Protein AF-A0A9E1Q4T3-F1 (afdb_monomer_lite)

Sequence (359 aa):
MKFKQANPLLLTAILFVSTPLLSQTVSTSQWSTRVWSAASNGNWDAVNSLLKEVPKGEEDTLVAFREQLSDFISHRDEQIEDTIASREEALKEMNANVAEGNIVKAMQSVVKAQTLSDNFDDIMLQEDVQKVLLRAQEEIEIQLEEGNILTAQTMLFYLRTFYEDTSRRDLHDVWSDKLEQVNLQVSLLRQYAPKHLHSLFVERAIVLGDDEPEEFNPQASDNWIERVDGIDKNMLVRAIDLATGEHMNDVSWTELISGGLEALRTLQAVPAISETFTNITNEEANAVWHAAVSEEISSSSEYLKHIPGKRVLIQILNRLLDVNQASVKLPEGVILREFGDGAMSKLDRYSGIIWPDEY

Radius of gyration: 35.75 Å; chains: 1; bounding box: 95×79×116 Å

Secondary structure (DSSP, 8-state):
--------P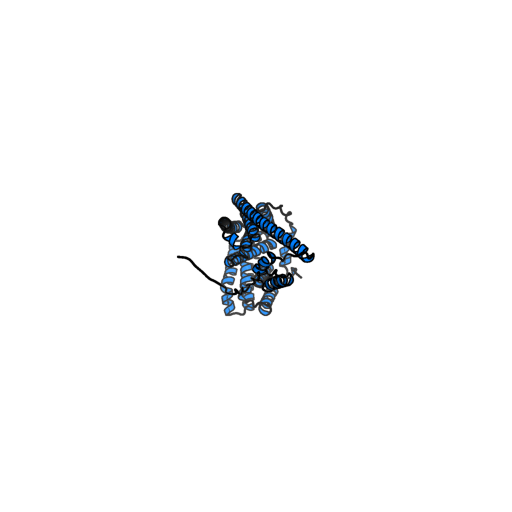PP----------------HHHHHHHHHHHHHTT-HHHHHHHHHTPPP---HHHHHHHHHHHHHHHHHHHHHHHHHHHHHHHHHHHHHHHHTT-HHHHHHHHHHHHHT-S-HHHHHT-HHHHHHHHHHHHHHHHHHHTT-HHHHHHHHHHHHHHHTTSS-HHHHHHHHHHHHHHHHHHHHHHHH-HHHHHHHHHHHHHHHTPPPPPPP-GGGGGHHHHHHTT--HHHHHHHHHHHHHH-SS---HHHHHHHHHHHHHHHHH-GGGGGT-GGGG-HHHHHHHHHHHHHHHHHHHHHHHHS-HHHHHHHHHHHHHHHHHHTT---HHHHHHHHHHHHHTTS-TT-----GGG-

Structure (mmCIF, N/CA/C/O backbone):
data_AF-A0A9E1Q4T3-F1
#
_entry.id   AF-A0A9E1Q4T3-F1
#
loop_
_atom_site.group_PDB
_atom_site.id
_atom_site.type_symbol
_atom_site.label_atom_id
_atom_site.label_alt_id
_atom_site.label_comp_id
_atom_site.label_asym_id
_atom_site.label_entity_id
_atom_site.label_seq_id
_atom_site.pdbx_PDB_ins_code
_atom_site.Cartn_x
_atom_site.Cartn_y
_atom_site.Cartn_z
_atom_site.occupancy
_atom_site.B_iso_or_equiv
_atom_site.auth_seq_id
_atom_site.auth_comp_id
_atom_site.auth_asym_id
_atom_site.auth_atom_id
_atom_site.pdbx_PDB_model_num
ATOM 1 N N . MET A 1 1 ? 68.753 -54.626 -79.236 1.00 35.78 1 MET A N 1
ATOM 2 C CA . MET A 1 1 ? 68.978 -53.943 -80.528 1.00 35.78 1 MET A CA 1
ATOM 3 C C . MET A 1 1 ? 67.693 -54.064 -81.356 1.00 35.78 1 MET A C 1
ATOM 5 O O . MET A 1 1 ? 67.294 -55.178 -81.641 1.00 35.78 1 MET A O 1
ATOM 9 N N . LYS A 1 2 ? 67.012 -52.921 -81.558 1.00 32.03 2 LYS A N 1
ATOM 10 C CA . LYS A 1 2 ? 65.940 -52.521 -82.516 1.00 32.03 2 LYS A CA 1
ATOM 11 C C . LYS A 1 2 ? 65.153 -53.609 -83.305 1.00 32.03 2 LYS A C 1
ATOM 13 O O . LYS A 1 2 ? 65.760 -54.309 -84.098 1.00 32.03 2 LYS A O 1
ATOM 18 N N . PHE A 1 3 ? 63.825 -53.719 -83.072 1.00 32.34 3 PHE A N 1
ATOM 19 C CA . PHE A 1 3 ? 62.653 -53.242 -83.891 1.00 32.34 3 PHE A CA 1
ATOM 20 C C . PHE A 1 3 ? 62.199 -54.256 -84.978 1.00 32.34 3 PHE A C 1
ATOM 22 O O . PHE A 1 3 ? 63.061 -54.900 -85.548 1.00 32.34 3 PHE A O 1
ATOM 29 N N . LYS A 1 4 ? 60.926 -54.479 -85.378 1.00 38.81 4 LYS A N 1
ATOM 30 C CA . LYS A 1 4 ? 59.631 -53.730 -85.435 1.00 38.81 4 LYS A CA 1
ATOM 31 C C . LYS A 1 4 ? 58.549 -54.756 -85.921 1.00 38.81 4 LYS A C 1
ATOM 33 O O . LYS A 1 4 ? 58.952 -55.671 -86.624 1.00 38.81 4 LYS A O 1
ATOM 38 N N . GLN A 1 5 ? 57.252 -54.792 -85.569 1.00 33.84 5 GLN A N 1
ATOM 39 C CA . GLN A 1 5 ? 56.042 -53.981 -85.915 1.00 33.84 5 GLN A CA 1
ATOM 40 C C . GLN A 1 5 ? 54.847 -54.671 -85.176 1.00 33.84 5 GLN A C 1
ATOM 42 O O . GLN A 1 5 ? 54.864 -55.893 -85.113 1.00 33.84 5 GLN A O 1
ATOM 47 N N . ALA A 1 6 ? 53.861 -54.083 -84.475 1.00 31.98 6 ALA A N 1
ATOM 48 C CA . ALA A 1 6 ? 52.940 -52.938 -84.638 1.00 31.98 6 ALA A CA 1
ATOM 49 C C . ALA A 1 6 ? 51.761 -53.163 -85.619 1.00 31.98 6 ALA A C 1
ATOM 51 O O . ALA A 1 6 ? 52.011 -53.116 -86.819 1.00 31.98 6 ALA A O 1
ATOM 52 N N . ASN A 1 7 ? 50.515 -53.353 -85.115 1.00 32.84 7 ASN A N 1
ATOM 53 C CA . ASN A 1 7 ? 49.304 -52.490 -85.289 1.00 32.84 7 ASN A CA 1
ATOM 54 C C . ASN A 1 7 ? 48.010 -53.111 -84.648 1.00 32.84 7 ASN A C 1
ATOM 56 O O . ASN A 1 7 ? 48.071 -54.268 -84.248 1.00 32.84 7 ASN A O 1
ATOM 60 N N . PRO A 1 8 ? 46.863 -52.400 -84.478 1.00 43.06 8 PRO A N 1
ATOM 61 C CA . PRO A 1 8 ? 46.527 -51.616 -83.280 1.00 43.06 8 PRO A CA 1
ATOM 62 C C . PRO A 1 8 ? 45.209 -52.024 -82.562 1.00 43.06 8 PRO A C 1
ATOM 64 O O . PRO A 1 8 ? 44.320 -52.651 -83.133 1.00 43.06 8 PRO A O 1
ATOM 67 N N . LEU A 1 9 ? 45.082 -51.599 -81.298 1.00 31.92 9 LEU A N 1
ATOM 68 C CA . LEU A 1 9 ? 43.892 -51.690 -80.438 1.00 31.92 9 LEU A CA 1
ATOM 69 C C . LEU A 1 9 ? 42.975 -50.470 -80.638 1.00 31.92 9 LEU A C 1
ATOM 71 O O . LEU A 1 9 ? 43.450 -49.334 -80.614 1.00 31.92 9 LEU A O 1
ATOM 75 N N . LEU A 1 10 ? 41.668 -50.706 -80.784 1.00 32.88 10 LEU A N 1
ATOM 76 C CA . LEU A 1 10 ? 40.639 -49.664 -80.798 1.00 32.88 10 LEU A CA 1
ATOM 77 C C . LEU A 1 10 ? 40.227 -49.326 -79.355 1.00 32.88 10 LEU A C 1
ATOM 79 O O . LEU A 1 10 ? 39.747 -50.181 -78.612 1.00 32.88 10 LEU A O 1
ATOM 83 N N . LEU A 1 11 ? 40.441 -48.071 -78.972 1.00 30.67 11 LEU A N 1
ATOM 84 C CA . LEU A 1 11 ? 40.102 -47.485 -77.679 1.00 30.67 11 LEU A CA 1
ATOM 85 C C . LEU A 1 11 ? 38.637 -47.011 -77.719 1.00 30.67 11 LEU A C 1
ATOM 87 O O . LEU A 1 11 ? 38.298 -46.163 -78.542 1.00 30.67 11 LEU A O 1
ATOM 91 N N . THR A 1 12 ? 37.774 -47.527 -76.841 1.00 33.75 12 THR A N 1
ATOM 92 C CA . THR A 1 12 ? 36.411 -46.993 -76.658 1.00 33.75 12 THR A CA 1
ATOM 93 C C . THR A 1 12 ? 36.420 -46.115 -75.411 1.00 33.75 12 THR A C 1
ATOM 95 O O . THR A 1 12 ? 36.516 -46.620 -74.295 1.00 33.75 12 THR A O 1
ATOM 98 N N . ALA A 1 13 ? 36.395 -44.795 -75.596 1.00 31.67 13 ALA A N 1
ATOM 99 C CA . ALA A 1 13 ? 36.312 -43.828 -74.509 1.00 31.67 13 ALA A CA 1
ATOM 100 C C . ALA A 1 13 ? 34.850 -43.680 -74.058 1.00 31.67 13 ALA A C 1
ATOM 102 O O . ALA A 1 13 ? 34.005 -43.209 -74.817 1.00 31.67 13 ALA A O 1
ATOM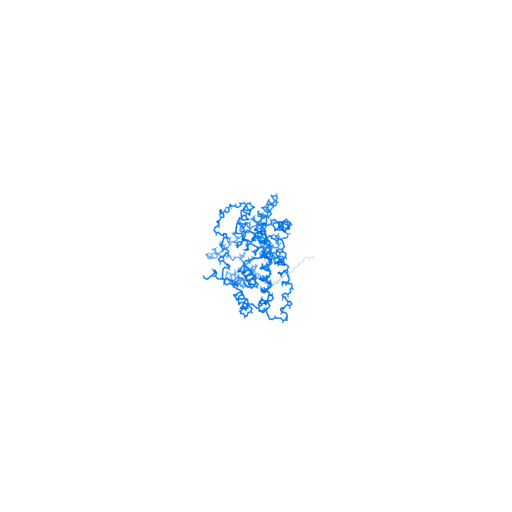 103 N N . ILE A 1 14 ? 34.557 -44.085 -72.822 1.00 38.19 14 ILE A N 1
ATOM 104 C CA . ILE A 1 14 ? 33.296 -43.784 -72.138 1.00 38.19 14 ILE A CA 1
ATOM 105 C C . ILE A 1 14 ? 33.441 -42.384 -71.534 1.00 38.19 14 ILE A C 1
ATOM 107 O O . ILE A 1 14 ? 34.221 -42.172 -70.607 1.00 38.19 14 ILE A O 1
ATOM 111 N N . LEU A 1 15 ? 32.714 -41.420 -72.096 1.00 31.53 15 LEU A N 1
ATOM 112 C CA . LEU A 1 15 ? 32.545 -40.080 -71.540 1.00 31.53 15 LEU A CA 1
ATOM 113 C C . LEU A 1 15 ? 31.725 -40.174 -70.245 1.00 31.53 15 LEU A C 1
ATOM 115 O O . LEU A 1 15 ? 30.517 -40.398 -70.285 1.00 31.53 15 LEU A O 1
ATOM 119 N N . PHE A 1 16 ? 32.376 -39.974 -69.099 1.00 34.50 16 PHE A N 1
ATOM 120 C CA . PHE A 1 16 ? 31.690 -39.576 -67.872 1.00 34.50 16 PHE A CA 1
ATOM 121 C C . PHE A 1 16 ? 31.229 -38.125 -68.043 1.00 34.50 16 PHE A C 1
ATOM 123 O O . PHE A 1 16 ? 32.038 -37.198 -68.037 1.00 34.50 16 PHE A O 1
ATOM 130 N N . VAL A 1 17 ? 29.924 -37.928 -68.223 1.00 36.69 17 VAL A N 1
ATOM 131 C CA . VAL A 1 17 ? 29.302 -36.609 -68.106 1.00 36.69 17 VAL A CA 1
ATOM 132 C C . VAL A 1 17 ? 29.196 -36.300 -66.616 1.00 36.69 17 VAL A C 1
ATOM 134 O O . VAL A 1 17 ? 28.337 -36.836 -65.922 1.00 36.69 17 VAL A O 1
ATOM 137 N N . SER A 1 18 ? 30.090 -35.452 -66.116 1.00 36.69 18 SER A N 1
ATOM 138 C CA . SER A 1 18 ? 29.925 -34.805 -64.817 1.00 36.69 18 SER A CA 1
ATOM 139 C C . SER A 1 18 ? 28.724 -33.864 -64.903 1.00 36.69 18 SER A C 1
ATOM 141 O O . SER A 1 18 ? 28.823 -32.778 -65.471 1.00 36.69 18 SER A O 1
ATOM 143 N N . THR A 1 19 ? 27.572 -34.275 -64.373 1.00 37.06 19 THR A N 1
ATOM 144 C CA . THR A 1 19 ? 26.456 -33.356 -64.129 1.00 37.06 19 THR A CA 1
ATOM 145 C C . THR A 1 19 ? 26.876 -32.361 -63.046 1.00 37.06 19 THR A C 1
ATOM 147 O O . THR A 1 19 ? 27.210 -32.798 -61.941 1.00 37.06 19 THR A O 1
ATOM 150 N N . PRO A 1 20 ? 26.874 -31.044 -63.309 1.00 39.69 20 PRO A N 1
ATOM 151 C CA . PRO A 1 20 ? 27.049 -30.067 -62.246 1.00 39.69 20 PRO A CA 1
ATOM 152 C C . PRO A 1 20 ? 25.847 -30.168 -61.297 1.00 39.69 20 PRO A C 1
ATOM 154 O O . PRO A 1 20 ? 24.702 -30.177 -61.754 1.00 39.69 20 PRO A O 1
ATOM 157 N N . LEU A 1 21 ? 26.090 -30.253 -59.983 1.00 35.66 21 LEU A N 1
ATOM 158 C CA . LEU A 1 21 ? 25.050 -29.970 -58.992 1.00 35.66 21 LEU A CA 1
ATOM 159 C C . LEU A 1 21 ? 24.610 -28.517 -59.215 1.00 35.66 21 LEU A C 1
ATOM 161 O O . LEU A 1 21 ? 25.303 -27.579 -58.827 1.00 35.66 21 LEU A O 1
ATOM 165 N N . LEU A 1 22 ? 23.478 -28.334 -59.890 1.00 36.94 22 LEU A N 1
ATOM 166 C CA . LEU A 1 22 ? 22.767 -27.065 -59.911 1.00 36.94 22 LEU A CA 1
ATOM 167 C C . LEU A 1 22 ? 22.364 -26.750 -58.469 1.00 36.94 22 LEU A C 1
ATOM 169 O O . LEU A 1 22 ? 21.596 -27.492 -57.859 1.00 36.94 22 LEU A O 1
ATOM 173 N N . SER A 1 23 ? 22.915 -25.665 -57.930 1.00 40.44 23 SER A N 1
ATOM 174 C CA . SER A 1 23 ? 22.466 -25.063 -56.678 1.00 40.44 23 SER A CA 1
ATOM 175 C C . SER A 1 23 ? 20.970 -24.763 -56.818 1.00 40.44 23 SER A C 1
ATOM 177 O O . SER A 1 23 ? 20.588 -23.907 -57.615 1.00 40.44 23 SER A O 1
ATOM 179 N N . GLN A 1 24 ? 20.109 -25.530 -56.142 1.00 44.81 24 GLN A N 1
ATOM 180 C CA . GLN A 1 24 ? 18.666 -25.304 -56.179 1.00 44.81 24 GLN A CA 1
ATOM 181 C C . GLN A 1 24 ? 18.368 -24.004 -55.432 1.00 44.81 24 GLN A C 1
ATOM 183 O O . GLN A 1 24 ? 18.455 -23.946 -54.207 1.00 44.81 24 GLN A O 1
ATOM 188 N N . THR A 1 25 ? 18.024 -22.951 -56.166 1.00 57.62 25 THR A N 1
ATOM 189 C CA . THR A 1 25 ? 17.453 -21.741 -55.582 1.00 57.62 25 THR A CA 1
ATOM 190 C C . THR A 1 25 ? 16.091 -22.099 -54.988 1.00 57.62 25 THR A C 1
ATOM 192 O O . THR A 1 25 ? 15.185 -22.526 -55.704 1.00 57.62 25 THR A O 1
ATOM 195 N N . VAL A 1 26 ? 15.949 -21.981 -53.664 1.00 68.56 26 VAL A N 1
ATOM 196 C CA . VAL A 1 26 ? 14.666 -22.187 -52.975 1.00 68.56 26 VAL A CA 1
ATOM 197 C C . VAL A 1 26 ? 13.646 -21.223 -53.578 1.00 68.56 26 VAL A C 1
ATOM 199 O O . VAL A 1 26 ? 13.888 -20.018 -53.628 1.00 68.56 26 VAL A O 1
ATOM 202 N N . SER A 1 27 ? 12.515 -21.742 -54.060 1.00 83.62 27 SER A N 1
ATOM 203 C CA . SER A 1 27 ? 11.463 -20.883 -54.617 1.00 83.62 27 SER A CA 1
ATOM 204 C C . SER A 1 27 ? 10.847 -19.994 -53.530 1.00 83.62 27 SER A C 1
ATOM 206 O O . SER A 1 27 ? 10.734 -20.410 -52.374 1.00 83.62 27 SER A O 1
ATOM 208 N N . THR A 1 28 ? 10.378 -18.799 -53.899 1.00 84.06 28 THR A N 1
ATOM 209 C CA . THR A 1 28 ? 9.691 -17.867 -52.985 1.00 84.06 28 THR A CA 1
ATOM 210 C C . THR A 1 28 ? 8.550 -18.540 -52.215 1.00 84.06 28 THR A C 1
ATOM 212 O O . THR A 1 28 ? 8.405 -18.338 -51.012 1.00 84.06 28 THR A O 1
ATOM 215 N N . SER A 1 29 ? 7.792 -19.423 -52.874 1.00 85.94 29 SER A N 1
ATOM 216 C CA . SER A 1 29 ? 6.706 -20.194 -52.253 1.00 85.94 29 SER A CA 1
ATOM 217 C C . SER A 1 29 ? 7.203 -21.178 -51.184 1.00 85.94 29 SER A C 1
ATOM 219 O O . SER A 1 29 ? 6.632 -21.255 -50.093 1.00 85.94 29 SER A O 1
ATOM 221 N N . GLN A 1 30 ? 8.293 -21.903 -51.455 1.00 89.12 30 GLN A N 1
ATOM 222 C CA . GLN A 1 30 ? 8.885 -22.831 -50.486 1.00 89.12 30 GLN A CA 1
ATOM 223 C C . GLN A 1 30 ? 9.488 -22.093 -49.290 1.00 89.12 30 GLN A C 1
ATOM 225 O O . GLN A 1 30 ? 9.315 -22.534 -48.155 1.00 89.12 30 GLN A O 1
ATOM 230 N N . TRP A 1 31 ? 10.167 -20.968 -49.526 1.00 92.25 31 TRP A N 1
ATOM 231 C CA . TRP A 1 31 ? 10.677 -20.114 -48.454 1.00 92.25 31 TRP A CA 1
ATOM 232 C C . TRP A 1 31 ? 9.536 -19.578 -47.581 1.00 92.25 31 TRP A C 1
ATOM 234 O O . TRP A 1 31 ? 9.561 -19.775 -46.368 1.00 92.25 31 TRP A O 1
ATOM 244 N N . SER A 1 32 ? 8.490 -19.012 -48.190 1.00 90.50 32 SER A N 1
ATOM 245 C CA . SER A 1 32 ? 7.328 -18.483 -47.466 1.00 90.50 32 SER A CA 1
ATOM 246 C C . SER A 1 32 ? 6.648 -19.562 -46.617 1.00 90.50 32 SER A C 1
ATOM 248 O O . SER A 1 32 ? 6.374 -19.345 -45.439 1.00 90.50 32 SER A O 1
ATOM 250 N N . THR A 1 33 ? 6.466 -20.765 -47.171 1.00 93.94 33 THR A N 1
ATOM 251 C CA . THR A 1 33 ? 5.899 -21.910 -46.438 1.00 93.94 33 THR A CA 1
ATOM 252 C C . THR A 1 33 ? 6.744 -22.279 -45.217 1.00 93.94 33 THR A C 1
ATOM 254 O O . THR A 1 33 ? 6.202 -22.570 -44.152 1.00 93.94 33 THR A O 1
ATOM 257 N N . ARG A 1 34 ? 8.078 -22.240 -45.340 1.00 94.31 34 ARG A N 1
ATOM 258 C CA . ARG A 1 34 ? 8.994 -22.513 -44.222 1.00 94.31 34 ARG A CA 1
ATOM 259 C C . ARG A 1 34 ? 8.917 -21.434 -43.143 1.00 94.31 34 ARG A C 1
ATOM 261 O O . ARG A 1 34 ? 8.907 -21.790 -41.970 1.00 94.31 34 ARG A O 1
ATOM 268 N N . VAL A 1 35 ? 8.827 -20.155 -43.524 1.00 93.62 35 VAL A N 1
ATOM 269 C CA . VAL A 1 35 ? 8.670 -19.036 -42.575 1.00 93.62 35 VAL A CA 1
ATOM 270 C C . VAL A 1 35 ? 7.374 -19.193 -41.787 1.00 93.62 35 VAL A C 1
ATOM 272 O O . VAL A 1 35 ? 7.404 -19.201 -40.558 1.00 93.62 35 VAL A O 1
ATOM 275 N N . TRP A 1 36 ? 6.250 -19.407 -42.476 1.00 94.44 36 TRP A N 1
ATOM 276 C CA . TRP A 1 36 ? 4.952 -19.589 -41.827 1.00 94.44 36 TRP A CA 1
ATOM 277 C C . TRP A 1 36 ? 4.909 -20.821 -40.929 1.00 94.44 36 TRP A C 1
ATOM 279 O O . TRP A 1 36 ? 4.401 -20.735 -39.817 1.00 94.44 36 TRP A O 1
ATOM 289 N N . SER A 1 37 ? 5.485 -21.944 -41.367 1.00 96.31 37 SER A N 1
ATOM 290 C CA . SER A 1 37 ? 5.555 -23.152 -40.540 1.00 96.31 37 SER A CA 1
ATOM 291 C C . SER A 1 37 ? 6.438 -22.970 -39.303 1.00 96.31 37 SER A C 1
ATOM 293 O O . SER A 1 37 ? 6.157 -23.573 -38.270 1.00 96.31 37 SER A O 1
ATOM 295 N N . ALA A 1 38 ? 7.512 -22.181 -39.387 1.00 95.06 38 ALA A N 1
ATOM 296 C CA . ALA A 1 38 ? 8.344 -21.871 -38.228 1.00 95.06 38 ALA A CA 1
ATOM 297 C C . ALA A 1 38 ? 7.592 -20.964 -37.242 1.00 95.06 38 ALA A C 1
ATOM 299 O O . ALA A 1 38 ? 7.546 -21.269 -36.050 1.00 95.06 38 ALA A O 1
ATOM 300 N N . ALA A 1 39 ? 6.935 -19.916 -37.750 1.00 94.12 39 ALA A N 1
ATOM 301 C CA . ALA A 1 39 ? 6.145 -18.985 -36.950 1.00 94.12 39 ALA A CA 1
ATOM 302 C C . ALA A 1 39 ? 4.953 -19.674 -36.263 1.00 94.12 39 ALA A C 1
ATOM 304 O O . ALA A 1 39 ? 4.748 -19.490 -35.067 1.00 94.12 39 ALA A O 1
ATOM 305 N N . SER A 1 40 ? 4.211 -20.532 -36.976 1.00 94.75 40 SER A N 1
ATOM 306 C CA . SER A 1 40 ? 3.064 -21.262 -36.412 1.00 94.75 40 SER A CA 1
ATOM 307 C C . SER A 1 40 ? 3.452 -22.209 -35.278 1.00 94.75 40 SER A C 1
ATOM 309 O O . SER A 1 40 ? 2.631 -22.511 -34.420 1.00 94.75 40 SER A O 1
ATOM 311 N N . ASN A 1 41 ? 4.700 -22.679 -35.281 1.00 94.38 41 ASN A N 1
ATOM 312 C CA . ASN A 1 41 ? 5.248 -23.564 -34.258 1.00 94.38 41 ASN A CA 1
ATOM 313 C C . ASN A 1 41 ? 5.997 -22.798 -33.150 1.00 94.38 41 ASN A C 1
ATOM 315 O O . ASN A 1 41 ? 6.622 -23.432 -32.304 1.00 94.38 41 ASN A O 1
ATOM 319 N N . GLY A 1 42 ? 5.985 -21.457 -33.168 1.00 92.75 42 GLY A N 1
ATOM 320 C CA . GLY A 1 42 ? 6.683 -20.614 -32.190 1.00 92.75 42 GLY A CA 1
ATOM 321 C C . GLY A 1 42 ? 8.214 -20.653 -32.281 1.00 92.75 42 GLY A C 1
ATOM 322 O O . GLY A 1 42 ? 8.891 -20.222 -31.352 1.00 92.75 42 GLY A O 1
ATOM 323 N N . ASN A 1 43 ? 8.786 -21.169 -33.377 1.00 94.31 43 ASN A N 1
ATOM 324 C CA . ASN A 1 43 ? 10.236 -21.272 -33.555 1.00 94.31 43 ASN A CA 1
ATOM 325 C C . ASN A 1 43 ? 10.811 -19.977 -34.154 1.00 94.31 43 ASN A C 1
ATOM 327 O O . ASN A 1 43 ? 11.094 -19.893 -35.354 1.00 94.31 43 ASN A O 1
ATOM 331 N N . TRP A 1 44 ? 10.966 -18.960 -33.309 1.00 88.69 44 TRP A N 1
ATOM 332 C CA . TRP A 1 44 ? 11.414 -17.627 -33.719 1.00 88.69 44 TRP A CA 1
ATOM 333 C C . TRP A 1 44 ? 12.868 -17.576 -34.207 1.00 88.69 44 TRP A C 1
ATOM 335 O O . TRP A 1 44 ? 13.168 -16.800 -35.113 1.00 88.69 44 TRP A O 1
ATOM 345 N N . ASP A 1 45 ? 13.751 -18.450 -33.719 1.00 92.25 45 ASP A N 1
ATOM 346 C CA . ASP A 1 45 ? 15.130 -18.556 -34.222 1.00 92.25 45 ASP A CA 1
ATOM 347 C C . ASP A 1 45 ? 15.169 -19.003 -35.688 1.00 92.25 45 ASP A C 1
ATOM 349 O O . ASP A 1 45 ? 15.922 -18.461 -36.509 1.00 92.25 45 ASP A O 1
ATOM 353 N N . ALA A 1 46 ? 14.314 -19.967 -36.045 1.00 92.81 46 ALA A N 1
ATOM 354 C CA . ALA A 1 46 ? 14.166 -20.418 -37.423 1.00 92.81 46 ALA A CA 1
ATOM 355 C C . ALA A 1 46 ? 13.532 -19.335 -38.306 1.00 92.81 46 ALA A C 1
ATOM 357 O O . ALA A 1 46 ? 13.984 -19.147 -39.436 1.00 92.81 46 ALA A O 1
ATOM 358 N N . VAL A 1 47 ? 12.537 -18.595 -37.798 1.00 92.06 47 VAL A N 1
ATOM 359 C CA . VAL A 1 47 ? 11.957 -17.438 -38.504 1.00 92.06 47 VAL A CA 1
ATOM 360 C C . VAL A 1 47 ? 13.037 -16.398 -38.796 1.00 92.06 47 VAL A C 1
ATOM 362 O O . VAL A 1 47 ? 13.238 -16.046 -39.956 1.00 92.06 47 VAL A O 1
ATOM 365 N N . ASN A 1 48 ? 13.789 -15.968 -37.780 1.00 89.19 48 ASN A N 1
ATOM 366 C CA . ASN A 1 48 ? 14.850 -14.971 -37.925 1.00 89.19 48 ASN A CA 1
ATOM 367 C C . ASN A 1 48 ? 15.938 -15.426 -38.906 1.00 89.19 48 ASN A C 1
ATOM 369 O O . ASN A 1 48 ? 16.418 -14.632 -39.712 1.00 89.19 48 ASN A O 1
ATOM 373 N N . SER A 1 49 ? 16.302 -16.710 -38.884 1.00 92.00 49 SER A N 1
ATOM 374 C CA . SER A 1 49 ? 17.267 -17.278 -39.832 1.00 92.00 49 SER A CA 1
ATOM 375 C C . SER A 1 49 ? 16.738 -17.262 -41.270 1.00 92.00 49 SER A C 1
ATOM 377 O O . SER A 1 49 ? 17.449 -16.857 -42.184 1.00 92.00 49 SER A O 1
ATOM 379 N N . LEU A 1 50 ? 15.472 -17.637 -41.479 1.00 92.31 50 LEU A N 1
ATOM 380 C CA . LEU A 1 50 ? 14.840 -17.627 -42.803 1.00 92.31 50 LEU A CA 1
ATOM 381 C C . LEU A 1 50 ? 14.647 -16.210 -43.355 1.00 92.31 50 LEU A C 1
ATOM 383 O O . LEU A 1 50 ? 14.781 -16.009 -44.561 1.00 92.31 50 LEU A O 1
ATOM 387 N N . LEU A 1 51 ? 14.353 -15.231 -42.497 1.00 91.19 51 LEU A N 1
ATOM 388 C CA . LEU A 1 51 ? 14.251 -13.823 -42.886 1.00 91.19 51 LEU A CA 1
ATOM 389 C C . LEU A 1 51 ? 15.609 -13.233 -43.305 1.00 91.19 51 LEU A C 1
ATOM 391 O O . LEU A 1 51 ? 15.641 -12.336 -44.135 1.00 91.19 51 LEU A O 1
ATOM 395 N N . LYS A 1 52 ? 16.744 -13.775 -42.843 1.00 88.19 52 LYS A N 1
ATOM 396 C CA . LYS A 1 52 ? 18.078 -13.392 -43.356 1.00 88.19 52 LYS A CA 1
ATOM 397 C C . LYS A 1 52 ? 18.370 -13.946 -44.756 1.00 88.19 52 LYS A C 1
ATOM 399 O O . LYS A 1 52 ? 19.259 -13.449 -45.443 1.00 88.19 52 LYS A O 1
ATOM 404 N N . GLU A 1 53 ? 17.618 -14.953 -45.193 1.00 89.00 53 GLU A N 1
ATOM 405 C CA . GLU A 1 53 ? 17.810 -15.670 -46.458 1.00 89.00 53 GLU A CA 1
ATOM 406 C C . GLU A 1 53 ? 16.636 -15.463 -47.432 1.00 89.00 53 GLU A C 1
ATOM 408 O O . GLU A 1 53 ? 16.218 -16.397 -48.124 1.00 89.00 53 GLU A O 1
ATOM 413 N N . VAL A 1 54 ? 16.076 -14.246 -47.503 1.00 88.88 54 VAL A N 1
ATOM 414 C CA . VAL A 1 54 ? 14.985 -13.949 -48.451 1.00 88.88 54 VAL A CA 1
ATOM 415 C C . VAL A 1 54 ? 15.433 -14.265 -49.888 1.00 88.88 54 VAL A C 1
ATOM 417 O O . VAL A 1 54 ? 16.473 -13.758 -50.329 1.00 88.88 54 VAL A O 1
ATOM 420 N N . PRO A 1 55 ? 14.666 -15.065 -50.658 1.00 89.06 55 PRO A N 1
ATOM 421 C CA . PRO A 1 55 ? 14.996 -15.385 -52.040 1.00 89.06 55 PRO A CA 1
ATOM 422 C C . PRO A 1 55 ? 15.228 -14.133 -52.889 1.00 89.06 55 PRO A C 1
ATOM 424 O O . PRO A 1 55 ? 14.549 -13.113 -52.740 1.00 89.06 55 PRO A O 1
ATOM 427 N N . LYS A 1 56 ? 16.194 -14.213 -53.809 1.00 82.19 56 LYS A N 1
ATOM 428 C CA . LYS A 1 56 ? 16.474 -13.152 -54.785 1.00 82.19 56 LYS A CA 1
ATOM 429 C C . LYS A 1 56 ? 15.539 -13.302 -55.987 1.00 82.19 56 LYS A C 1
ATOM 431 O O . LYS A 1 56 ? 15.367 -14.405 -56.495 1.00 82.19 56 LYS A O 1
ATOM 436 N N . GLY A 1 57 ? 14.965 -12.194 -56.444 1.00 82.75 57 GLY A N 1
ATOM 437 C CA . GLY A 1 57 ? 14.046 -12.145 -57.585 1.00 82.75 57 GLY A CA 1
ATOM 438 C C . GLY A 1 57 ? 13.597 -10.714 -57.878 1.00 82.75 57 GLY A C 1
ATOM 439 O O . GLY A 1 57 ? 13.685 -9.862 -56.991 1.00 82.75 57 GLY A O 1
ATOM 440 N N . GLU A 1 58 ? 13.148 -10.469 -59.108 1.00 82.12 58 GLU A N 1
ATOM 441 C CA . GLU A 1 58 ? 12.768 -9.141 -59.628 1.00 82.12 58 GLU A CA 1
ATOM 442 C C . GLU A 1 58 ? 11.264 -8.837 -59.501 1.00 82.12 58 GLU A C 1
ATOM 444 O O . GLU A 1 58 ? 10.818 -7.783 -59.929 1.00 82.12 58 GLU A O 1
ATOM 449 N N . GLU A 1 59 ? 10.469 -9.740 -58.918 1.00 86.94 59 GLU A N 1
ATOM 450 C CA . GLU A 1 59 ? 9.046 -9.485 -58.665 1.00 86.94 59 GLU A CA 1
ATOM 451 C C . GLU A 1 59 ? 8.867 -8.299 -57.700 1.00 86.94 59 GLU A C 1
ATOM 453 O O . GLU A 1 59 ? 9.428 -8.315 -56.601 1.00 86.94 59 GLU A O 1
ATOM 458 N N . ASP A 1 60 ? 8.045 -7.312 -58.078 1.00 86.69 60 ASP A N 1
ATOM 459 C CA . ASP A 1 60 ? 7.827 -6.065 -57.319 1.00 86.69 60 ASP A CA 1
ATOM 460 C C . ASP A 1 60 ? 7.498 -6.307 -55.837 1.00 86.69 60 ASP A C 1
ATOM 462 O O . ASP A 1 60 ? 8.004 -5.622 -54.951 1.00 86.69 60 ASP A O 1
ATOM 466 N N . THR A 1 61 ? 6.686 -7.327 -55.544 1.00 86.12 61 THR A N 1
ATOM 467 C CA . THR A 1 61 ? 6.290 -7.685 -54.171 1.00 86.12 61 THR A CA 1
ATOM 468 C C . THR A 1 61 ? 7.459 -8.205 -53.337 1.00 86.12 61 THR A C 1
ATOM 470 O O . THR A 1 61 ? 7.557 -7.906 -52.148 1.00 86.12 61 THR A O 1
ATOM 473 N N . LEU A 1 62 ? 8.370 -8.959 -53.952 1.00 86.00 62 LEU A N 1
ATOM 474 C CA . LEU A 1 62 ? 9.546 -9.520 -53.297 1.00 86.00 62 LEU A CA 1
ATOM 475 C C . LEU A 1 62 ? 10.636 -8.457 -53.101 1.00 86.00 62 LEU A C 1
ATOM 477 O O . LEU A 1 62 ? 11.382 -8.518 -52.124 1.00 86.00 62 LEU A O 1
ATOM 481 N N . VAL A 1 63 ? 10.724 -7.480 -54.011 1.00 88.00 63 VAL A N 1
ATOM 482 C CA . VAL A 1 63 ? 11.563 -6.283 -53.846 1.00 88.00 63 VAL A CA 1
ATOM 483 C C . VAL A 1 63 ? 11.053 -5.446 -52.673 1.00 88.00 63 VAL A C 1
ATOM 485 O O . VAL A 1 63 ? 11.806 -5.252 -51.721 1.00 88.00 63 VAL A O 1
ATOM 488 N N . ALA A 1 64 ? 9.771 -5.070 -52.683 1.00 90.19 64 ALA A N 1
ATOM 489 C CA . ALA A 1 64 ? 9.153 -4.279 -51.617 1.00 90.19 64 ALA A CA 1
ATOM 490 C C . ALA A 1 64 ? 9.240 -4.968 -50.244 1.00 90.19 64 ALA A C 1
ATOM 492 O O . ALA A 1 64 ? 9.519 -4.319 -49.240 1.00 90.19 64 ALA A O 1
ATOM 493 N N . PHE A 1 65 ? 9.062 -6.293 -50.184 1.00 90.19 65 PHE A N 1
ATOM 494 C CA . PHE A 1 65 ? 9.214 -7.043 -48.936 1.00 90.19 65 PHE A CA 1
ATOM 495 C C . PHE A 1 65 ? 10.642 -6.972 -48.377 1.00 90.19 65 PHE A C 1
ATOM 497 O O . PHE A 1 65 ? 10.817 -6.815 -47.172 1.00 90.19 65 PHE A O 1
ATOM 504 N N . ARG A 1 66 ? 11.673 -7.083 -49.227 1.00 90.06 66 ARG A N 1
ATOM 505 C CA . ARG A 1 66 ? 13.071 -6.971 -48.773 1.00 90.06 66 ARG A CA 1
ATOM 506 C C . ARG A 1 66 ? 13.394 -5.568 -48.267 1.00 90.06 66 ARG A C 1
ATOM 508 O O . ARG A 1 66 ? 14.118 -5.463 -47.284 1.00 90.06 66 ARG A O 1
ATOM 515 N N . GLU A 1 67 ? 12.858 -4.531 -48.909 1.00 91.25 67 GLU A N 1
ATOM 516 C CA . GLU A 1 67 ? 12.986 -3.144 -48.439 1.00 91.25 67 GLU A CA 1
ATOM 517 C C . GLU A 1 67 ? 12.335 -2.980 -47.060 1.00 91.25 67 GLU A C 1
ATOM 519 O O . GLU A 1 67 ? 13.016 -2.612 -46.110 1.00 91.25 67 GLU A O 1
ATOM 524 N N . GLN A 1 68 ? 11.075 -3.399 -46.899 1.00 93.19 68 GLN A N 1
ATOM 525 C CA . GLN A 1 68 ? 10.372 -3.334 -45.610 1.00 93.19 68 GLN A CA 1
ATOM 526 C C . GLN A 1 68 ? 11.049 -4.152 -44.506 1.00 93.19 68 GLN A C 1
ATOM 528 O O . GLN A 1 68 ? 11.072 -3.734 -43.352 1.00 93.19 68 GLN A O 1
ATOM 533 N N . LEU A 1 69 ? 11.595 -5.324 -44.838 1.00 92.06 69 LEU A N 1
ATOM 534 C CA . LEU A 1 69 ? 12.340 -6.139 -43.883 1.00 92.06 69 LEU A CA 1
ATOM 535 C C . LEU A 1 69 ? 13.653 -5.463 -43.473 1.00 92.06 69 LEU A C 1
ATOM 537 O O . LEU A 1 69 ? 14.018 -5.522 -42.302 1.00 92.06 69 LEU A O 1
ATOM 541 N N . SER A 1 70 ? 14.349 -4.826 -44.417 1.00 91.38 70 SER A N 1
ATOM 542 C CA . SER A 1 70 ? 15.550 -4.041 -44.125 1.00 91.38 70 SER A CA 1
ATOM 543 C C . SER A 1 70 ? 15.226 -2.876 -43.194 1.00 91.38 70 SER A C 1
ATOM 545 O O . SER A 1 70 ? 15.912 -2.702 -42.191 1.00 91.38 70 SER A O 1
ATOM 547 N N . ASP A 1 71 ? 14.156 -2.132 -43.485 1.00 93.00 71 ASP A N 1
ATOM 548 C CA . ASP A 1 71 ? 13.693 -1.033 -42.637 1.00 93.00 71 ASP A CA 1
ATOM 549 C C . ASP A 1 71 ? 13.312 -1.549 -41.247 1.00 93.00 71 ASP A C 1
ATOM 551 O O . ASP A 1 71 ? 13.712 -0.974 -40.241 1.00 93.00 71 ASP A O 1
ATOM 555 N N . PHE A 1 72 ? 12.575 -2.658 -41.159 1.00 90.81 72 PHE A N 1
ATOM 556 C CA . PHE A 1 72 ? 12.209 -3.272 -39.882 1.00 90.81 72 PHE A CA 1
ATOM 557 C C . PHE A 1 72 ? 13.435 -3.669 -39.049 1.00 90.81 72 PHE A C 1
ATOM 559 O O . PHE A 1 72 ? 13.459 -3.406 -37.849 1.00 90.81 72 PHE A O 1
ATOM 566 N N . ILE A 1 73 ? 14.446 -4.291 -39.667 1.00 90.12 73 ILE A N 1
ATOM 567 C CA . ILE A 1 73 ? 15.688 -4.668 -38.977 1.00 90.12 73 ILE A CA 1
ATOM 568 C C . ILE A 1 73 ? 16.432 -3.415 -38.506 1.00 90.12 73 ILE A C 1
ATOM 570 O O . ILE A 1 73 ? 16.815 -3.373 -37.344 1.00 90.12 73 ILE A O 1
ATOM 574 N N . SER A 1 74 ? 16.564 -2.389 -39.355 1.00 92.31 74 SER A N 1
ATOM 575 C CA . SER A 1 74 ? 17.219 -1.124 -38.985 1.00 92.31 74 SER A CA 1
ATOM 576 C C . SER A 1 74 ? 16.542 -0.474 -37.781 1.00 92.31 74 SER A C 1
ATOM 578 O O . SER A 1 74 ? 17.205 -0.199 -36.789 1.00 92.31 74 SER A O 1
ATOM 580 N N . HIS A 1 75 ? 15.215 -0.310 -37.817 1.00 92.94 75 HIS A N 1
ATOM 581 C CA . HIS A 1 75 ? 14.472 0.273 -36.696 1.00 92.94 75 HIS A CA 1
ATOM 582 C C . HIS A 1 75 ? 14.579 -0.575 -35.425 1.00 92.94 75 HIS A C 1
ATOM 584 O O . HIS A 1 75 ? 14.625 -0.034 -34.325 1.00 92.94 75 HIS A O 1
ATOM 590 N N . ARG A 1 76 ? 14.602 -1.907 -35.555 1.00 89.81 76 ARG A N 1
ATOM 591 C CA . ARG A 1 76 ? 14.775 -2.804 -34.410 1.00 89.81 76 ARG A CA 1
ATOM 592 C C . ARG A 1 76 ? 16.167 -2.660 -33.794 1.00 89.81 76 ARG A C 1
ATOM 594 O O . ARG A 1 76 ? 16.264 -2.629 -32.572 1.00 89.81 76 ARG A O 1
ATOM 601 N N . ASP A 1 77 ? 17.214 -2.610 -34.610 1.00 91.19 77 ASP A N 1
ATOM 602 C CA . ASP A 1 77 ? 18.591 -2.451 -34.138 1.00 91.19 77 ASP A CA 1
ATOM 603 C C . ASP A 1 77 ? 18.773 -1.076 -33.471 1.00 91.19 77 ASP A C 1
ATOM 605 O O . ASP A 1 77 ? 19.275 -1.012 -32.351 1.00 91.19 77 ASP A O 1
ATOM 609 N N . GLU A 1 78 ? 18.251 -0.005 -34.083 1.00 94.00 78 GLU A N 1
ATOM 610 C CA . GLU A 1 78 ? 18.198 1.342 -33.491 1.00 94.00 78 GLU A CA 1
ATOM 611 C C . GLU A 1 78 ? 17.456 1.342 -32.146 1.00 94.00 78 GLU A C 1
ATOM 613 O O . GLU A 1 78 ? 17.967 1.856 -31.154 1.00 94.00 78 GLU A O 1
ATOM 618 N N . GLN A 1 79 ? 16.290 0.692 -32.064 1.00 92.25 79 GLN A N 1
ATOM 619 C CA . GLN A 1 79 ? 15.531 0.589 -30.816 1.00 92.25 79 GLN A CA 1
ATOM 620 C C . GLN A 1 79 ? 16.311 -0.155 -29.719 1.00 92.25 79 GLN A C 1
ATOM 622 O O . GLN A 1 79 ? 16.225 0.216 -28.545 1.00 92.25 79 GLN A O 1
ATOM 627 N N . ILE A 1 80 ? 17.052 -1.212 -30.072 1.00 91.75 80 ILE A N 1
ATOM 628 C CA . ILE A 1 80 ? 17.893 -1.953 -29.120 1.00 91.75 80 ILE A CA 1
ATOM 629 C C . ILE A 1 80 ? 19.021 -1.053 -28.609 1.00 91.75 80 ILE A C 1
ATOM 631 O O . ILE A 1 80 ? 19.232 -0.984 -27.398 1.00 91.75 80 ILE A O 1
ATOM 635 N N . GLU A 1 81 ? 19.717 -0.344 -29.500 1.00 93.94 81 GLU A N 1
ATOM 636 C CA . GLU A 1 81 ? 20.777 0.599 -29.124 1.00 93.94 81 GLU A CA 1
ATOM 637 C C . GLU A 1 81 ? 20.244 1.721 -28.218 1.00 93.94 81 GLU A C 1
ATOM 639 O O . GLU A 1 81 ? 20.818 1.968 -27.154 1.00 93.94 81 GLU A O 1
ATOM 644 N N . ASP A 1 82 ? 19.103 2.322 -28.565 1.00 94.81 82 ASP A N 1
ATOM 645 C CA . ASP A 1 82 ? 18.445 3.364 -27.769 1.00 94.81 82 ASP A CA 1
ATOM 646 C C . ASP A 1 82 ? 18.016 2.854 -26.385 1.00 94.81 82 ASP A C 1
ATOM 648 O O . ASP A 1 82 ? 18.148 3.561 -25.379 1.00 94.81 82 ASP A O 1
ATOM 652 N N . THR A 1 83 ? 17.524 1.614 -26.310 1.00 94.69 83 THR A N 1
ATOM 653 C CA . THR A 1 83 ? 17.124 0.973 -25.048 1.00 94.69 83 THR A CA 1
ATOM 654 C C . THR A 1 83 ? 18.338 0.732 -24.153 1.00 94.69 83 THR A C 1
ATOM 656 O O . THR A 1 83 ? 18.306 1.067 -22.966 1.00 94.69 83 THR A O 1
ATOM 659 N N . ILE A 1 84 ? 19.437 0.217 -24.717 1.00 94.38 84 ILE A N 1
ATOM 660 C CA . ILE A 1 84 ? 20.700 0.014 -23.994 1.00 94.38 84 ILE A CA 1
ATOM 661 C C . ILE A 1 84 ? 21.238 1.353 -23.479 1.00 94.38 84 ILE A C 1
ATOM 663 O O . ILE A 1 84 ? 21.543 1.458 -22.290 1.00 94.38 84 ILE A O 1
ATOM 667 N N . ALA A 1 85 ? 21.297 2.379 -24.331 1.00 96.38 85 ALA A N 1
ATOM 668 C CA . ALA A 1 85 ? 21.770 3.708 -23.952 1.00 96.38 85 ALA A CA 1
ATOM 669 C C . ALA A 1 85 ? 20.898 4.337 -22.850 1.00 96.38 85 ALA A C 1
ATOM 671 O O . ALA A 1 85 ? 21.415 4.868 -21.867 1.00 96.38 85 ALA A O 1
ATOM 672 N N . SER A 1 86 ? 19.572 4.222 -22.964 1.00 97.06 86 SER A N 1
ATOM 673 C CA . SER A 1 86 ? 18.627 4.723 -21.955 1.00 97.06 86 SER A CA 1
ATOM 674 C C . SER A 1 86 ? 18.777 4.007 -20.612 1.00 97.06 86 SER A C 1
ATOM 676 O O . SER A 1 86 ? 18.654 4.630 -19.554 1.00 97.06 86 SER A O 1
ATOM 678 N N . ARG A 1 87 ? 19.063 2.701 -20.638 1.00 96.88 87 ARG A N 1
ATOM 679 C CA . ARG A 1 87 ? 19.330 1.902 -19.439 1.00 96.88 87 ARG A CA 1
ATOM 680 C C . ARG A 1 87 ? 20.639 2.312 -18.770 1.00 96.88 87 ARG A C 1
ATOM 682 O O . ARG A 1 87 ? 20.673 2.457 -17.551 1.00 96.88 87 ARG A O 1
ATOM 689 N N . GLU A 1 88 ? 21.699 2.522 -19.545 1.00 96.06 88 GLU A N 1
ATOM 690 C CA . GLU A 1 88 ? 22.983 3.010 -19.028 1.00 96.06 88 GLU A CA 1
ATOM 691 C C . GLU A 1 88 ? 22.853 4.407 -18.408 1.00 96.06 88 GLU A C 1
ATOM 693 O O . GLU A 1 88 ? 23.371 4.642 -17.314 1.00 96.06 88 GLU A O 1
ATOM 698 N N . GLU A 1 89 ? 22.104 5.314 -19.044 1.00 98.00 89 GLU A N 1
ATOM 699 C CA . GLU A 1 89 ? 21.847 6.638 -18.471 1.00 98.00 89 GLU A CA 1
ATOM 700 C C . GLU A 1 89 ? 21.019 6.535 -17.183 1.00 98.00 89 GLU A C 1
ATOM 702 O O . GLU A 1 89 ? 21.346 7.204 -16.207 1.00 98.00 89 GLU A O 1
ATOM 707 N N . ALA A 1 90 ? 20.025 5.642 -17.107 1.00 98.12 90 ALA A N 1
ATOM 708 C CA . ALA A 1 90 ? 19.284 5.402 -15.866 1.00 98.12 90 ALA A CA 1
ATOM 709 C C . ALA A 1 90 ? 20.198 4.905 -14.726 1.00 98.12 90 ALA A C 1
ATOM 711 O O . ALA A 1 90 ? 20.091 5.379 -13.596 1.00 98.12 90 ALA A O 1
ATOM 712 N N . LEU A 1 91 ? 21.150 4.007 -15.000 1.00 97.75 91 LEU A N 1
ATOM 713 C CA . LEU A 1 91 ? 22.127 3.551 -13.997 1.00 97.75 91 LEU A CA 1
ATOM 714 C C . LEU A 1 91 ? 23.107 4.662 -13.581 1.00 97.75 91 LEU A C 1
ATOM 716 O O . LEU A 1 91 ? 23.549 4.728 -12.431 1.00 97.75 91 LEU A O 1
ATOM 720 N N . LYS A 1 92 ? 23.440 5.575 -14.491 1.00 98.06 92 LYS A N 1
ATOM 721 C CA . LYS A 1 92 ? 24.250 6.756 -14.179 1.00 98.06 92 LYS A CA 1
ATOM 722 C C . LYS A 1 92 ? 23.477 7.772 -13.333 1.00 98.06 92 LYS A C 1
ATOM 724 O O . LYS A 1 92 ? 24.033 8.274 -12.357 1.00 98.06 92 LYS A O 1
ATOM 729 N N . GLU A 1 93 ? 22.207 8.027 -13.653 1.00 98.00 93 GLU A N 1
ATOM 730 C CA . GLU A 1 93 ? 21.285 8.832 -12.838 1.00 98.00 93 GLU A CA 1
ATOM 731 C C . GLU A 1 93 ? 21.145 8.238 -11.430 1.00 98.00 93 GLU A C 1
ATOM 733 O O . GLU A 1 93 ? 21.243 8.966 -10.443 1.00 98.00 93 GLU A O 1
ATOM 738 N N . MET A 1 94 ? 20.995 6.912 -11.317 1.00 98.06 94 MET A N 1
ATOM 739 C CA . MET A 1 94 ? 20.977 6.206 -10.032 1.00 98.06 94 MET A CA 1
ATOM 740 C C . MET A 1 94 ? 22.218 6.552 -9.203 1.00 98.06 94 MET A C 1
ATOM 742 O O . MET A 1 94 ? 22.092 6.997 -8.064 1.00 98.06 94 MET A O 1
ATOM 746 N N . ASN A 1 95 ? 23.414 6.394 -9.774 1.00 97.50 95 ASN A N 1
ATOM 747 C CA . ASN A 1 95 ? 24.669 6.673 -9.074 1.00 97.50 95 ASN A CA 1
ATOM 748 C C . ASN A 1 95 ? 24.815 8.151 -8.672 1.00 97.50 95 ASN A C 1
ATOM 750 O O . ASN A 1 95 ? 25.307 8.440 -7.579 1.00 97.50 95 ASN A O 1
ATOM 754 N N . ALA A 1 96 ? 24.365 9.085 -9.515 1.00 97.75 96 ALA A N 1
ATOM 755 C CA . ALA A 1 96 ? 24.345 10.510 -9.184 1.00 97.75 96 ALA A CA 1
ATOM 756 C C . ALA A 1 96 ? 23.420 10.800 -7.989 1.00 97.75 96 ALA A C 1
ATOM 758 O O . ALA A 1 96 ? 23.849 11.414 -7.013 1.00 97.75 96 ALA A O 1
ATOM 759 N N . ASN A 1 97 ? 22.197 10.263 -8.006 1.00 97.06 97 ASN A N 1
ATOM 760 C CA . ASN A 1 97 ? 21.236 10.410 -6.911 1.00 97.06 97 ASN A CA 1
ATOM 761 C C . ASN A 1 97 ? 21.757 9.809 -5.594 1.00 97.06 97 ASN A C 1
ATOM 763 O O . ASN A 1 97 ? 21.583 10.399 -4.529 1.00 97.06 97 ASN A O 1
ATOM 767 N N . VAL A 1 98 ? 22.457 8.668 -5.646 1.00 96.75 98 VAL A N 1
ATOM 768 C CA . VAL A 1 98 ? 23.113 8.078 -4.463 1.00 96.75 98 VAL A CA 1
ATOM 769 C C . VAL A 1 98 ? 24.189 9.003 -3.896 1.00 96.75 98 VAL A C 1
ATOM 771 O O . VAL A 1 98 ? 24.278 9.148 -2.673 1.00 96.75 98 VAL A O 1
ATOM 774 N N . ALA A 1 99 ? 24.996 9.629 -4.757 1.00 96.06 99 ALA A N 1
ATOM 775 C CA . ALA A 1 99 ? 26.041 10.566 -4.345 1.00 96.06 99 ALA A CA 1
ATOM 776 C C . ALA A 1 99 ? 25.466 11.846 -3.712 1.00 96.06 99 ALA A C 1
ATOM 778 O O . ALA A 1 99 ? 26.067 12.399 -2.793 1.00 96.06 99 ALA A O 1
ATOM 779 N N . GLU A 1 100 ? 24.286 12.273 -4.159 1.00 94.81 100 GLU A N 1
ATOM 780 C CA . GLU A 1 100 ? 23.518 13.384 -3.581 1.00 94.81 100 GLU A CA 1
ATOM 781 C C . GLU A 1 100 ? 22.730 12.984 -2.320 1.00 94.81 100 GLU A C 1
ATOM 783 O O . GLU A 1 100 ? 22.170 13.839 -1.639 1.00 94.81 100 GLU A O 1
ATOM 788 N N . GLY A 1 101 ? 22.696 11.691 -1.980 1.00 93.44 101 GLY A N 1
ATOM 789 C CA . GLY A 1 101 ? 21.949 11.162 -0.840 1.00 93.44 101 GLY A CA 1
ATOM 790 C C . GLY A 1 101 ? 20.445 11.001 -1.082 1.00 93.44 101 GLY A C 1
ATOM 791 O O . GLY A 1 101 ? 19.726 10.675 -0.142 1.00 93.44 101 GLY A O 1
ATOM 792 N N . ASN A 1 102 ? 19.957 11.176 -2.314 1.00 94.50 102 ASN A N 1
ATOM 793 C CA . ASN A 1 102 ? 18.544 11.025 -2.655 1.00 94.50 102 ASN A CA 1
ATOM 794 C C . ASN A 1 102 ? 18.216 9.576 -3.051 1.00 94.50 102 ASN A C 1
ATOM 796 O O . ASN A 1 102 ? 18.179 9.205 -4.227 1.00 94.50 102 ASN A O 1
ATOM 800 N N . ILE A 1 103 ? 17.969 8.738 -2.045 1.00 96.69 103 ILE A N 1
ATOM 801 C CA . ILE A 1 103 ? 17.705 7.306 -2.251 1.00 96.69 103 ILE A CA 1
ATOM 802 C C . ILE A 1 103 ? 16.362 7.050 -2.939 1.00 96.69 103 ILE A C 1
ATOM 804 O O . ILE A 1 103 ? 16.257 6.113 -3.729 1.00 96.69 103 ILE A O 1
ATOM 808 N N . VAL A 1 104 ? 15.362 7.912 -2.736 1.00 95.88 104 VAL A N 1
ATOM 809 C CA . VAL A 1 104 ? 14.061 7.800 -3.415 1.00 95.88 104 VAL A CA 1
ATOM 810 C C . VAL A 1 104 ? 14.226 7.926 -4.933 1.00 95.88 104 VAL A C 1
ATOM 812 O O . VAL A 1 104 ? 13.728 7.080 -5.679 1.00 95.88 104 VAL A O 1
ATOM 815 N N . LYS A 1 105 ? 14.976 8.932 -5.404 1.00 96.38 105 LYS A N 1
ATOM 816 C CA . LYS A 1 105 ? 15.269 9.098 -6.838 1.00 96.38 105 LYS A CA 1
ATOM 817 C C . LYS A 1 105 ? 16.186 8.005 -7.375 1.00 96.38 105 LYS A C 1
ATOM 819 O O . LYS A 1 105 ? 15.976 7.532 -8.488 1.00 96.38 105 LYS A O 1
ATOM 824 N N . ALA A 1 106 ? 17.155 7.545 -6.582 1.00 97.56 106 ALA A N 1
ATOM 825 C CA . ALA A 1 106 ? 17.988 6.409 -6.971 1.00 97.56 106 ALA A CA 1
ATOM 826 C C . ALA A 1 106 ? 17.147 5.144 -7.222 1.00 97.56 106 ALA A C 1
ATOM 828 O O . ALA A 1 106 ? 17.344 4.473 -8.233 1.00 97.56 106 ALA A O 1
ATOM 829 N N . MET A 1 107 ? 16.163 4.858 -6.362 1.00 97.31 107 MET A N 1
ATOM 830 C CA . MET A 1 107 ? 15.217 3.749 -6.542 1.00 97.31 107 MET A CA 1
ATOM 831 C C . MET A 1 107 ? 14.366 3.900 -7.809 1.00 97.31 107 MET A C 1
ATOM 833 O O . MET A 1 107 ? 14.180 2.930 -8.542 1.00 97.31 107 MET A O 1
ATOM 837 N N . GLN A 1 108 ? 13.894 5.112 -8.112 1.00 96.25 108 GLN A N 1
ATOM 838 C CA . GLN A 1 108 ? 13.178 5.386 -9.361 1.00 96.25 108 GLN A CA 1
ATOM 839 C C . GLN A 1 108 ? 14.049 5.076 -10.591 1.00 96.25 108 GLN A C 1
ATOM 841 O O . GLN A 1 108 ? 13.587 4.432 -11.536 1.00 96.25 108 GLN A O 1
ATOM 846 N N . SER A 1 109 ? 15.321 5.484 -10.567 1.00 97.75 109 SER A N 1
ATOM 847 C CA . SER A 1 109 ? 16.290 5.178 -11.623 1.00 97.75 109 SER A CA 1
ATOM 848 C C . SER A 1 109 ? 16.579 3.675 -11.748 1.00 97.75 109 SER A C 1
ATOM 850 O O . SER A 1 109 ? 16.696 3.179 -12.867 1.00 97.75 109 SER A O 1
ATOM 852 N N . VAL A 1 110 ? 16.632 2.932 -10.634 1.00 96.81 110 VAL A N 1
ATOM 853 C CA . VAL A 1 110 ? 16.777 1.462 -10.631 1.00 96.81 110 VAL A CA 1
ATOM 854 C C . VAL A 1 110 ? 15.598 0.786 -11.329 1.00 96.81 110 VAL A C 1
ATOM 856 O O . VAL A 1 110 ? 15.806 -0.038 -12.220 1.00 96.81 110 VAL A O 1
ATOM 859 N N . VAL A 1 111 ? 14.364 1.155 -10.970 1.00 96.88 111 VAL A N 1
ATOM 860 C CA . VAL A 1 111 ? 13.153 0.604 -11.604 1.00 96.88 111 VAL A CA 1
ATOM 861 C C . VAL A 1 111 ? 13.138 0.933 -13.099 1.00 96.88 111 VAL A C 1
ATOM 863 O O . VAL A 1 111 ? 12.923 0.045 -13.920 1.00 96.88 111 VAL A O 1
ATOM 866 N N . LYS A 1 112 ? 13.465 2.177 -13.479 1.00 96.62 112 LYS A N 1
ATOM 867 C CA . LYS A 1 112 ? 13.611 2.581 -14.889 1.00 96.62 112 LYS A CA 1
ATOM 868 C C . LYS A 1 112 ? 14.632 1.703 -15.622 1.00 96.62 112 LYS A C 1
ATOM 870 O O . LYS A 1 112 ? 14.311 1.162 -16.677 1.00 96.62 112 LYS A O 1
ATOM 875 N N . ALA A 1 113 ? 15.825 1.504 -15.061 1.00 96.62 113 ALA A N 1
ATOM 876 C CA . ALA A 1 113 ? 16.853 0.654 -15.662 1.00 96.62 113 ALA A CA 1
ATOM 877 C C . ALA A 1 113 ? 16.385 -0.802 -15.839 1.00 96.62 113 ALA A C 1
ATOM 879 O O . ALA A 1 113 ? 16.675 -1.417 -16.866 1.00 96.62 113 ALA A O 1
ATOM 880 N N . GLN A 1 114 ? 15.631 -1.341 -14.878 1.00 95.50 114 GLN A N 1
ATOM 881 C CA . GLN A 1 114 ? 15.065 -2.685 -14.969 1.00 95.50 114 GLN A CA 1
ATOM 882 C C . GLN A 1 114 ? 14.016 -2.809 -16.074 1.00 95.50 114 GLN A C 1
ATOM 884 O O . GLN A 1 114 ? 14.096 -3.738 -16.871 1.00 95.50 114 GLN A O 1
ATOM 889 N N . THR A 1 115 ? 13.090 -1.852 -16.178 1.00 93.00 115 THR A N 1
ATOM 890 C CA . THR A 1 115 ? 12.048 -1.858 -17.226 1.00 93.00 115 THR A CA 1
ATOM 891 C C . THR A 1 115 ? 12.613 -1.749 -18.646 1.00 93.00 115 THR A C 1
ATOM 893 O O . THR A 1 115 ? 11.942 -2.110 -19.607 1.00 93.00 115 THR A O 1
ATOM 896 N N . LEU A 1 116 ? 13.854 -1.268 -18.775 1.00 94.25 116 LEU A N 1
ATOM 897 C CA . LEU A 1 116 ? 14.611 -1.186 -20.026 1.00 94.25 116 LEU A CA 1
ATOM 898 C C . LEU A 1 116 ? 15.502 -2.422 -20.264 1.00 94.25 116 LEU A C 1
ATOM 900 O O . LEU A 1 116 ? 16.336 -2.415 -21.166 1.00 94.25 116 LEU A O 1
ATOM 904 N N . SER A 1 117 ? 15.395 -3.465 -19.438 1.00 92.19 117 SER A N 1
ATOM 905 C CA . SER A 1 117 ? 16.176 -4.694 -19.569 1.00 92.19 117 SER A CA 1
ATOM 906 C C . SER A 1 117 ? 15.335 -5.837 -20.126 1.00 92.19 117 SER A C 1
ATOM 908 O O . SER A 1 117 ? 14.214 -6.062 -19.683 1.00 92.19 117 SER A O 1
ATOM 910 N N . ASP A 1 118 ? 15.917 -6.627 -21.030 1.00 88.12 118 ASP A N 1
ATOM 911 C CA . ASP A 1 118 ? 15.299 -7.864 -21.530 1.00 88.12 118 ASP A CA 1
ATOM 912 C C . ASP A 1 118 ? 15.206 -8.954 -20.448 1.00 88.12 118 ASP A C 1
ATOM 914 O O . ASP A 1 118 ? 14.379 -9.861 -20.530 1.00 88.12 118 ASP A O 1
ATOM 918 N N . ASN A 1 119 ? 16.077 -8.875 -19.438 1.00 90.38 119 ASN A N 1
ATOM 919 C CA . ASN A 1 119 ? 16.098 -9.763 -18.285 1.00 90.38 119 ASN A CA 1
ATOM 920 C C . ASN A 1 119 ? 16.233 -8.938 -17.003 1.00 90.38 119 ASN A C 1
ATOM 922 O O . ASN A 1 119 ? 17.189 -8.175 -16.824 1.00 90.38 119 ASN A O 1
ATOM 926 N N . PHE A 1 120 ? 15.263 -9.091 -16.110 1.00 92.25 120 PHE A N 1
ATOM 927 C CA . PHE A 1 120 ? 15.150 -8.282 -14.903 1.00 92.25 120 PHE A CA 1
ATOM 928 C C . PHE A 1 120 ? 16.147 -8.739 -13.829 1.00 92.25 120 PHE A C 1
ATOM 930 O O . PHE A 1 120 ? 16.618 -7.914 -13.041 1.00 92.25 120 PHE A O 1
ATOM 937 N N . ASP A 1 121 ? 16.540 -10.018 -13.848 1.00 93.19 121 ASP A N 1
ATOM 938 C CA . ASP A 1 121 ? 17.537 -10.567 -12.926 1.00 93.19 121 ASP A CA 1
ATOM 939 C C . ASP A 1 121 ? 18.935 -9.992 -13.185 1.00 93.19 121 ASP A C 1
ATOM 941 O O . ASP A 1 121 ? 19.690 -9.757 -12.242 1.00 93.19 121 ASP A O 1
ATOM 945 N N . ASP A 1 122 ? 19.273 -9.682 -14.441 1.00 92.75 122 ASP A N 1
ATOM 946 C CA . ASP A 1 122 ? 20.591 -9.136 -14.791 1.00 92.75 122 ASP A CA 1
ATOM 947 C C . ASP A 1 122 ? 20.840 -7.774 -14.128 1.00 92.75 122 ASP A C 1
ATOM 949 O O . ASP A 1 122 ? 21.969 -7.464 -13.747 1.00 92.75 122 ASP A O 1
ATOM 953 N N . ILE A 1 123 ? 19.786 -6.971 -13.945 1.00 94.88 123 ILE A N 1
ATOM 954 C CA . ILE A 1 123 ? 19.857 -5.677 -13.254 1.00 94.88 123 ILE A CA 1
ATOM 955 C C . ILE A 1 123 ? 19.952 -5.876 -11.741 1.00 94.88 123 ILE A C 1
ATOM 957 O O . ILE A 1 123 ? 20.776 -5.240 -11.088 1.00 94.88 123 ILE A O 1
ATOM 961 N N . MET A 1 124 ? 19.178 -6.809 -11.184 1.00 94.25 124 MET A N 1
ATOM 962 C CA . MET A 1 124 ? 19.224 -7.165 -9.760 1.00 94.25 124 MET A CA 1
ATOM 963 C C . MET A 1 124 ? 20.588 -7.711 -9.314 1.00 94.25 124 MET A C 1
ATOM 965 O O . MET A 1 124 ? 20.980 -7.537 -8.158 1.00 94.25 124 MET A O 1
ATOM 969 N N . LEU A 1 125 ? 21.324 -8.377 -10.203 1.00 93.88 125 LEU A N 1
ATOM 970 C CA . LEU A 1 125 ? 22.638 -8.942 -9.893 1.00 93.88 125 LEU A CA 1
ATOM 971 C C . LEU A 1 125 ? 23.780 -7.913 -9.929 1.00 93.88 125 LEU A C 1
ATOM 973 O O . LEU A 1 125 ? 24.896 -8.245 -9.525 1.00 93.88 125 LEU A O 1
ATOM 977 N N . GLN A 1 126 ? 23.532 -6.676 -10.370 1.00 95.50 126 GLN A N 1
ATOM 978 C CA . GLN A 1 126 ? 24.553 -5.629 -10.358 1.00 95.50 126 GLN A CA 1
ATOM 979 C C . GLN A 1 126 ? 24.852 -5.161 -8.930 1.00 95.50 126 GLN A C 1
ATOM 981 O O . GLN A 1 126 ? 23.950 -4.822 -8.164 1.00 95.50 126 GLN A O 1
ATOM 986 N N . GLU A 1 127 ? 26.140 -5.088 -8.584 1.00 96.56 127 GLU A N 1
ATOM 987 C CA . GLU A 1 127 ? 26.596 -4.759 -7.226 1.00 96.56 127 GLU A CA 1
ATOM 988 C C . GLU A 1 127 ? 26.081 -3.391 -6.747 1.00 96.56 127 GLU A C 1
ATOM 990 O O . GLU A 1 127 ? 25.630 -3.254 -5.610 1.00 96.56 127 GLU A O 1
ATOM 995 N N . ASP A 1 128 ? 26.110 -2.379 -7.615 1.00 95.88 128 ASP A N 1
ATOM 996 C CA . ASP A 1 128 ? 25.677 -1.030 -7.246 1.00 95.88 128 ASP A CA 1
ATOM 997 C C . ASP A 1 128 ? 24.157 -0.940 -7.072 1.00 95.88 128 ASP A C 1
ATOM 999 O O . ASP A 1 128 ? 23.691 -0.277 -6.146 1.00 95.88 128 ASP A O 1
ATOM 1003 N N . VAL A 1 129 ? 23.385 -1.692 -7.865 1.00 97.38 129 VAL A N 1
ATOM 1004 C CA . VAL A 1 129 ? 21.932 -1.817 -7.675 1.00 97.38 129 VAL A CA 1
ATOM 1005 C C . VAL A 1 129 ? 21.635 -2.464 -6.322 1.00 97.38 129 VAL A C 1
ATOM 1007 O O . VAL A 1 129 ? 20.837 -1.936 -5.552 1.00 97.38 129 VAL A O 1
ATOM 1010 N N . GLN A 1 130 ? 22.330 -3.547 -5.962 1.00 96.62 130 GLN A N 1
ATOM 1011 C CA . GLN A 1 130 ? 22.151 -4.202 -4.660 1.00 96.62 130 GLN A CA 1
ATOM 1012 C C . GLN A 1 130 ? 22.449 -3.269 -3.481 1.00 96.62 130 GLN A C 1
ATOM 1014 O O . GLN A 1 130 ? 21.715 -3.284 -2.492 1.00 96.62 130 GLN A O 1
ATOM 1019 N N . LYS A 1 131 ? 23.477 -2.417 -3.586 1.00 96.56 131 LYS A N 1
ATOM 1020 C CA . LYS A 1 131 ? 23.769 -1.394 -2.565 1.00 96.56 131 LYS A CA 1
ATOM 1021 C C . LYS A 1 131 ? 22.622 -0.394 -2.418 1.00 96.56 131 LYS A C 1
ATOM 1023 O O . LYS A 1 131 ? 22.274 -0.047 -1.290 1.00 96.56 131 LYS A O 1
ATOM 1028 N N . VAL A 1 132 ? 22.022 0.049 -3.527 1.00 97.94 132 VAL A N 1
ATOM 1029 C CA . VAL A 1 132 ? 20.851 0.943 -3.499 1.00 97.94 132 VAL A CA 1
ATOM 1030 C C . VAL A 1 132 ? 19.659 0.259 -2.842 1.00 97.94 132 VAL A C 1
ATOM 1032 O O . VAL A 1 132 ? 19.048 0.849 -1.958 1.00 97.94 132 VAL A O 1
ATOM 1035 N N . LEU A 1 133 ? 19.369 -0.993 -3.206 1.00 97.00 133 LEU A N 1
ATOM 1036 C CA . LEU A 1 133 ? 18.260 -1.754 -2.626 1.00 97.00 133 LEU A CA 1
ATOM 1037 C C . LEU A 1 133 ? 18.430 -1.966 -1.117 1.00 97.00 133 LEU A C 1
ATOM 1039 O O . LEU A 1 133 ? 17.450 -1.875 -0.385 1.00 97.00 133 LEU A O 1
ATOM 1043 N N . LEU A 1 134 ? 19.647 -2.242 -0.638 1.00 96.75 134 LEU A N 1
ATOM 1044 C CA . LEU A 1 134 ? 19.928 -2.368 0.798 1.00 96.75 134 LEU A CA 1
ATOM 1045 C C . LEU A 1 134 ? 19.730 -1.037 1.524 1.00 96.75 134 LEU A C 1
ATOM 1047 O O . LEU A 1 134 ? 19.029 -0.982 2.530 1.00 96.75 134 LEU A O 1
ATOM 1051 N N . ARG A 1 135 ? 20.276 0.052 0.976 1.00 96.94 135 ARG A N 1
ATOM 1052 C CA . ARG A 1 135 ? 20.121 1.382 1.569 1.00 96.94 135 ARG A CA 1
ATOM 1053 C C . ARG A 1 135 ? 18.667 1.855 1.562 1.00 96.94 135 ARG A C 1
ATOM 1055 O O . ARG A 1 135 ? 18.237 2.503 2.504 1.00 96.94 135 ARG A O 1
ATOM 1062 N N . ALA A 1 136 ? 17.899 1.509 0.531 1.00 97.50 136 ALA A N 1
ATOM 1063 C CA . ALA A 1 136 ? 16.474 1.808 0.473 1.00 97.50 136 ALA A CA 1
ATOM 1064 C C . ALA A 1 136 ? 15.684 1.085 1.570 1.00 97.50 136 ALA A C 1
ATOM 1066 O O . ALA A 1 136 ? 14.754 1.665 2.116 1.00 97.50 136 ALA A O 1
ATOM 1067 N N . GLN A 1 137 ? 16.055 -0.150 1.921 1.00 97.38 137 GLN A N 1
ATOM 1068 C CA . GLN A 1 137 ? 15.414 -0.878 3.021 1.00 97.38 137 GLN A CA 1
ATOM 1069 C C . GLN A 1 137 ? 15.662 -0.196 4.367 1.00 97.38 137 GLN A C 1
ATOM 1071 O O . GLN A 1 137 ? 14.718 -0.014 5.127 1.00 97.38 137 GLN A O 1
ATOM 1076 N N . GLU A 1 138 ? 16.902 0.221 4.633 1.00 96.94 138 GLU A N 1
ATOM 1077 C CA . GLU A 1 138 ? 17.252 0.980 5.842 1.00 96.94 138 GLU A CA 1
ATOM 1078 C C . GLU A 1 138 ? 16.496 2.313 5.899 1.00 96.94 138 GLU A C 1
ATOM 1080 O O . GLU A 1 138 ? 15.881 2.643 6.911 1.00 96.94 138 GLU A O 1
ATOM 1085 N N . GLU A 1 139 ? 16.483 3.048 4.787 1.00 96.56 139 GLU A N 1
ATOM 1086 C CA . GLU A 1 139 ? 15.801 4.336 4.681 1.00 96.56 139 GLU A CA 1
ATOM 1087 C C . GLU A 1 139 ? 14.285 4.200 4.874 1.00 96.56 139 GLU A C 1
ATOM 1089 O O . GLU A 1 139 ? 13.684 5.039 5.530 1.00 96.56 139 GLU A O 1
ATOM 1094 N N . ILE A 1 140 ? 13.653 3.131 4.378 1.00 97.69 140 ILE A N 1
ATOM 1095 C CA . ILE A 1 140 ? 12.225 2.883 4.625 1.00 97.69 140 ILE A CA 1
ATOM 1096 C C . ILE A 1 140 ? 11.934 2.801 6.122 1.00 97.69 140 ILE A C 1
ATOM 1098 O O . ILE A 1 140 ? 10.955 3.397 6.560 1.00 97.69 140 ILE A O 1
ATOM 1102 N N . GLU A 1 141 ? 12.747 2.086 6.904 1.00 96.56 141 GLU A N 1
ATOM 1103 C CA . GLU A 1 141 ? 12.520 2.007 8.354 1.00 96.56 141 GLU A CA 1
ATOM 1104 C C . GLU A 1 141 ? 12.695 3.375 9.020 1.00 96.56 141 GLU A C 1
ATOM 1106 O O . GLU A 1 141 ? 11.856 3.757 9.830 1.00 96.56 141 GLU A O 1
ATOM 1111 N N . ILE A 1 142 ? 13.703 4.157 8.612 1.00 96.06 142 ILE A N 1
ATOM 1112 C CA . ILE A 1 142 ? 13.906 5.530 9.105 1.00 96.06 142 ILE A CA 1
ATOM 1113 C C . ILE A 1 142 ? 12.679 6.398 8.802 1.00 96.06 142 ILE A C 1
ATOM 1115 O O . ILE A 1 142 ? 12.129 7.030 9.699 1.00 96.06 142 ILE A O 1
ATOM 1119 N N . GLN A 1 143 ? 12.194 6.385 7.558 1.00 95.56 143 GLN A N 1
ATOM 1120 C CA . GLN A 1 143 ? 11.023 7.167 7.157 1.00 95.56 143 GLN A CA 1
ATOM 1121 C C . GLN A 1 143 ? 9.756 6.729 7.913 1.00 95.56 143 GLN A C 1
ATOM 1123 O O . GLN A 1 143 ? 8.910 7.565 8.226 1.00 95.56 143 GLN A O 1
ATOM 1128 N N . LEU A 1 144 ? 9.613 5.437 8.234 1.00 94.62 144 LEU A N 1
ATOM 1129 C CA . LEU A 1 144 ? 8.511 4.935 9.062 1.00 94.62 144 LEU A CA 1
ATOM 1130 C C . LEU A 1 144 ? 8.620 5.405 10.518 1.00 94.62 144 LEU A C 1
ATOM 1132 O O . LEU A 1 144 ? 7.615 5.826 11.087 1.00 94.62 144 LEU A O 1
ATOM 1136 N N . GLU A 1 145 ? 9.816 5.368 11.108 1.00 93.19 145 GLU A N 1
ATOM 1137 C CA . GLU A 1 145 ? 10.076 5.849 12.472 1.00 93.19 145 GLU A CA 1
ATOM 1138 C C . GLU A 1 145 ? 9.859 7.364 12.606 1.00 93.19 145 GLU A C 1
ATOM 1140 O O . GLU A 1 145 ? 9.324 7.828 13.615 1.00 93.19 145 GLU A O 1
ATOM 1145 N N . GLU A 1 146 ? 10.220 8.133 11.577 1.00 92.44 146 GLU A N 1
ATOM 1146 C CA . GLU A 1 146 ? 10.015 9.585 11.515 1.00 92.44 146 GLU A CA 1
ATOM 1147 C C . GLU A 1 146 ? 8.562 9.982 11.203 1.00 92.44 146 GLU A C 1
ATOM 1149 O O . GLU A 1 146 ? 8.196 11.147 11.350 1.00 92.44 146 GLU A O 1
ATOM 1154 N N . GLY A 1 147 ? 7.709 9.028 10.814 1.00 91.56 147 GLY A N 1
ATOM 1155 C CA . GLY A 1 147 ? 6.310 9.280 10.457 1.00 91.56 147 GLY A CA 1
ATOM 1156 C C . GLY A 1 147 ? 6.097 9.784 9.024 1.00 91.56 147 GLY A C 1
ATOM 1157 O O . GLY A 1 147 ? 4.971 10.129 8.659 1.00 91.56 147 GLY A O 1
ATOM 1158 N N . ASN A 1 148 ? 7.129 9.758 8.179 1.00 94.25 148 ASN A N 1
ATOM 1159 C CA . ASN A 1 148 ? 7.106 10.176 6.772 1.00 94.25 148 ASN A CA 1
ATOM 1160 C C . ASN A 1 148 ? 6.479 9.095 5.871 1.00 94.25 148 ASN A C 1
ATOM 1162 O O . ASN A 1 148 ? 7.066 8.610 4.894 1.00 94.25 148 ASN A O 1
ATOM 1166 N N . ILE A 1 149 ? 5.252 8.692 6.206 1.00 95.44 149 ILE A N 1
ATOM 1167 C CA . ILE A 1 149 ? 4.622 7.470 5.694 1.00 95.44 149 ILE A CA 1
ATOM 1168 C C . ILE A 1 149 ? 4.428 7.478 4.167 1.00 95.44 149 ILE A C 1
ATOM 1170 O O . ILE A 1 149 ? 4.506 6.428 3.536 1.00 95.44 149 ILE A O 1
ATOM 1174 N N . LEU A 1 150 ? 4.245 8.648 3.538 1.00 96.38 150 LEU A N 1
ATOM 1175 C CA . LEU A 1 150 ? 4.123 8.768 2.075 1.00 96.38 150 LEU A CA 1
ATOM 1176 C C . LEU A 1 150 ? 5.450 8.548 1.337 1.00 96.38 150 LEU A C 1
ATOM 1178 O O . LEU A 1 150 ? 5.467 7.981 0.238 1.00 96.38 150 LEU A O 1
ATOM 1182 N N . THR A 1 151 ? 6.564 8.980 1.925 1.00 96.25 151 THR A N 1
ATOM 1183 C CA . THR A 1 151 ? 7.898 8.718 1.375 1.00 96.25 151 THR A CA 1
ATOM 1184 C C . THR A 1 151 ? 8.207 7.229 1.489 1.00 96.25 151 THR A C 1
ATOM 1186 O O . THR A 1 151 ? 8.549 6.600 0.485 1.00 96.25 151 THR A O 1
ATOM 1189 N N . ALA A 1 152 ? 7.951 6.629 2.658 1.00 97.38 152 ALA A N 1
ATOM 1190 C CA . ALA A 1 152 ? 8.077 5.186 2.861 1.00 97.38 152 ALA A CA 1
ATOM 1191 C C . ALA A 1 152 ? 7.203 4.382 1.877 1.00 97.38 152 ALA A C 1
ATOM 1193 O O . ALA A 1 152 ? 7.697 3.457 1.233 1.00 97.38 152 ALA A O 1
ATOM 1194 N N . GLN A 1 153 ? 5.936 4.774 1.684 1.00 97.75 153 GLN A N 1
ATOM 1195 C CA . GLN A 1 153 ? 5.024 4.166 0.704 1.00 97.75 153 GLN A CA 1
ATOM 1196 C C . GLN A 1 153 ? 5.611 4.183 -0.713 1.00 97.75 153 GLN A C 1
ATOM 1198 O O . GLN A 1 153 ? 5.543 3.187 -1.431 1.00 97.75 153 GLN A O 1
ATOM 1203 N N . THR A 1 154 ? 6.207 5.306 -1.118 1.00 96.81 154 THR A N 1
ATOM 1204 C CA . THR A 1 154 ? 6.818 5.463 -2.447 1.00 96.81 154 THR A CA 1
ATOM 1205 C C . THR A 1 154 ? 8.003 4.520 -2.628 1.00 96.81 154 THR A C 1
ATOM 1207 O O . THR A 1 154 ? 8.117 3.849 -3.652 1.00 96.81 154 THR A O 1
ATOM 1210 N N . MET A 1 155 ? 8.868 4.421 -1.620 1.00 97.88 155 MET A N 1
ATOM 1211 C CA . MET A 1 155 ? 10.027 3.528 -1.659 1.00 97.88 155 MET A CA 1
ATOM 1212 C C . MET A 1 155 ? 9.619 2.050 -1.643 1.00 97.88 155 MET A C 1
ATOM 1214 O O . MET A 1 155 ? 10.184 1.253 -2.390 1.00 97.88 155 MET A O 1
ATOM 1218 N N . LEU A 1 156 ? 8.601 1.692 -0.854 1.00 98.25 156 LEU A N 1
ATOM 1219 C CA . LEU A 1 156 ? 8.013 0.350 -0.842 1.00 98.25 156 LEU A CA 1
ATOM 1220 C C . LEU A 1 156 ? 7.386 -0.010 -2.189 1.00 98.25 156 LEU A C 1
ATOM 1222 O O . LEU A 1 156 ? 7.573 -1.127 -2.666 1.00 98.25 156 LEU A O 1
ATOM 1226 N N . PHE A 1 157 ? 6.702 0.937 -2.837 1.00 97.94 157 PHE A N 1
ATOM 1227 C CA . PHE A 1 157 ? 6.197 0.753 -4.196 1.00 97.94 157 PHE A CA 1
ATOM 1228 C C . PHE A 1 157 ? 7.333 0.453 -5.179 1.00 97.94 157 PHE A C 1
ATOM 1230 O O . PHE A 1 157 ? 7.214 -0.488 -5.965 1.00 97.94 157 PHE A O 1
ATOM 1237 N N . TYR A 1 158 ? 8.449 1.185 -5.110 1.00 97.62 158 TYR A N 1
ATOM 1238 C CA . TYR A 1 158 ? 9.606 0.910 -5.963 1.00 97.62 158 TYR A CA 1
ATOM 1239 C C . TYR A 1 158 ? 10.256 -0.443 -5.664 1.00 97.62 158 TYR A C 1
ATOM 1241 O O . TYR A 1 158 ? 10.572 -1.159 -6.608 1.00 97.62 158 TYR A O 1
ATOM 1249 N N . LEU A 1 159 ? 10.411 -0.834 -4.392 1.00 97.00 159 LEU A N 1
ATOM 1250 C CA . LEU A 1 159 ? 10.922 -2.165 -4.041 1.00 97.00 159 LEU A CA 1
ATOM 1251 C C . LEU A 1 159 ? 10.006 -3.276 -4.556 1.00 97.00 159 LEU A C 1
ATOM 1253 O O . LEU A 1 159 ? 10.491 -4.200 -5.200 1.00 97.00 159 LEU A O 1
ATOM 1257 N N . ARG A 1 160 ? 8.691 -3.181 -4.323 1.00 97.31 160 ARG A N 1
ATOM 1258 C CA . ARG A 1 160 ? 7.729 -4.173 -4.823 1.00 97.31 160 ARG A CA 1
ATOM 1259 C C . ARG A 1 160 ? 7.807 -4.288 -6.344 1.00 97.31 160 ARG A C 1
ATOM 1261 O O . ARG A 1 160 ? 7.990 -5.385 -6.855 1.00 97.31 160 ARG A O 1
ATOM 1268 N N . THR A 1 161 ? 7.724 -3.153 -7.040 1.00 96.38 161 THR A N 1
ATOM 1269 C CA . THR A 1 161 ? 7.797 -3.086 -8.510 1.00 96.38 161 THR A CA 1
ATOM 1270 C C . THR A 1 161 ? 9.095 -3.697 -9.022 1.00 96.38 161 THR A C 1
ATOM 1272 O O . THR A 1 161 ? 9.077 -4.461 -9.979 1.00 96.38 161 THR A O 1
ATOM 1275 N N . PHE A 1 162 ? 10.215 -3.423 -8.349 1.00 96.44 162 PHE A N 1
ATOM 1276 C CA . PHE A 1 162 ? 11.506 -3.969 -8.738 1.00 96.44 162 PHE A CA 1
ATOM 1277 C C . PHE A 1 162 ? 11.548 -5.503 -8.691 1.00 96.44 162 PHE A C 1
ATOM 1279 O O . PHE A 1 162 ? 12.254 -6.127 -9.474 1.00 96.44 162 PHE A O 1
ATOM 1286 N N . TYR A 1 163 ? 10.815 -6.144 -7.780 1.00 96.19 163 TYR A N 1
ATOM 1287 C CA . TYR A 1 163 ? 10.832 -7.603 -7.664 1.00 96.19 163 TYR A CA 1
ATOM 1288 C C . TYR A 1 163 ? 9.729 -8.318 -8.468 1.00 96.19 163 TYR A C 1
ATOM 1290 O O . TYR A 1 163 ? 9.815 -9.541 -8.586 1.00 96.19 163 TYR A O 1
ATOM 1298 N N . GLU A 1 164 ? 8.749 -7.599 -9.036 1.00 92.00 164 GLU A N 1
ATOM 1299 C CA . GLU A 1 164 ? 7.511 -8.141 -9.645 1.00 92.00 164 GLU A CA 1
ATOM 1300 C C . GLU A 1 164 ? 7.758 -9.209 -10.725 1.00 92.00 164 GLU A C 1
ATOM 1302 O O . GLU A 1 164 ? 7.088 -10.239 -10.721 1.00 92.00 164 GLU A O 1
ATOM 1307 N N . ASP A 1 165 ? 8.794 -9.037 -11.549 1.00 89.25 165 ASP A N 1
ATOM 1308 C CA . ASP A 1 165 ? 9.148 -9.957 -12.645 1.00 89.25 165 ASP A CA 1
ATOM 1309 C C . ASP A 1 165 ? 10.570 -10.541 -12.518 1.00 89.25 165 ASP A C 1
ATOM 1311 O O . ASP A 1 165 ? 11.185 -10.979 -13.491 1.00 89.25 165 ASP A O 1
ATOM 1315 N N . THR A 1 166 ? 11.118 -10.549 -11.303 1.00 93.44 166 THR A N 1
ATOM 1316 C CA . THR A 1 166 ? 12.422 -11.176 -11.016 1.00 93.44 166 THR A CA 1
ATOM 1317 C C . THR A 1 166 ? 12.260 -12.624 -10.567 1.00 93.44 166 THR A C 1
ATOM 1319 O O . THR A 1 166 ? 11.176 -13.073 -10.183 1.00 93.44 166 THR A O 1
ATOM 1322 N N . SER A 1 167 ? 13.368 -13.360 -10.472 1.00 93.50 167 SER A N 1
ATOM 1323 C CA . SER A 1 167 ? 13.372 -14.686 -9.851 1.00 93.50 167 SER A CA 1
ATOM 1324 C C . SER A 1 167 ? 13.078 -14.661 -8.338 1.00 93.50 167 SER A C 1
ATOM 1326 O O . SER A 1 167 ? 12.982 -15.724 -7.721 1.00 93.50 167 SER A O 1
ATOM 1328 N N . ARG A 1 168 ? 12.990 -13.480 -7.703 1.00 94.69 168 ARG A N 1
ATOM 1329 C CA . ARG A 1 168 ? 12.831 -13.281 -6.249 1.00 94.69 168 ARG A CA 1
ATOM 1330 C C . ARG A 1 168 ? 11.401 -12.926 -5.858 1.00 94.69 168 ARG A C 1
ATOM 1332 O O . ARG A 1 168 ? 11.144 -11.942 -5.165 1.00 94.69 168 ARG A O 1
ATOM 1339 N N . ARG A 1 169 ? 10.465 -13.791 -6.250 1.00 94.19 169 ARG A N 1
ATOM 1340 C CA . ARG A 1 169 ? 9.052 -13.681 -5.862 1.00 94.19 169 ARG A CA 1
ATOM 1341 C C . ARG A 1 169 ? 8.846 -13.640 -4.342 1.00 94.19 169 ARG A C 1
ATOM 1343 O O . ARG A 1 169 ? 7.961 -12.948 -3.864 1.00 94.19 169 ARG A O 1
ATOM 1350 N N . ASP A 1 170 ? 9.698 -14.328 -3.586 1.00 95.56 170 ASP A N 1
ATOM 1351 C CA . ASP A 1 170 ? 9.696 -14.276 -2.122 1.00 95.56 170 ASP A CA 1
ATOM 1352 C C . ASP A 1 170 ? 9.879 -12.848 -1.587 1.00 95.56 170 ASP A C 1
ATOM 1354 O O . ASP A 1 170 ? 9.214 -12.459 -0.633 1.00 95.56 170 ASP A O 1
ATOM 1358 N N . LEU A 1 171 ? 10.748 -12.052 -2.218 1.00 95.81 171 LEU A N 1
ATOM 1359 C CA . LEU A 1 171 ? 10.943 -10.654 -1.842 1.00 95.81 171 LEU A CA 1
ATOM 1360 C C . LEU A 1 171 ? 9.808 -9.771 -2.346 1.00 95.81 171 LEU A C 1
ATOM 1362 O O . LEU A 1 171 ? 9.381 -8.890 -1.606 1.00 95.81 171 LEU A O 1
ATOM 1366 N N . HIS A 1 172 ? 9.306 -10.009 -3.561 1.00 96.69 172 HIS A N 1
ATOM 1367 C CA . HIS A 1 172 ? 8.118 -9.313 -4.058 1.00 96.69 172 HIS A CA 1
ATOM 1368 C C . HIS A 1 172 ? 6.974 -9.388 -3.041 1.00 96.69 172 HIS A C 1
ATOM 1370 O O . HIS A 1 172 ? 6.434 -8.351 -2.658 1.00 96.69 172 HIS A O 1
ATOM 1376 N N . ASP A 1 173 ? 6.658 -10.594 -2.567 1.00 95.88 173 ASP A N 1
ATOM 1377 C CA . ASP A 1 173 ? 5.543 -10.823 -1.649 1.00 95.88 173 ASP A CA 1
ATOM 1378 C C . ASP A 1 173 ? 5.779 -10.102 -0.306 1.00 95.88 173 ASP A C 1
ATOM 1380 O O . ASP A 1 173 ? 4.907 -9.374 0.160 1.00 95.88 173 ASP A O 1
ATOM 1384 N N . VAL A 1 174 ? 6.999 -10.162 0.250 1.00 96.25 174 VAL A N 1
ATOM 1385 C CA . VAL A 1 174 ? 7.368 -9.426 1.480 1.00 96.25 174 VAL A CA 1
ATOM 1386 C C . VAL A 1 174 ? 7.154 -7.913 1.341 1.00 96.25 174 VAL A C 1
ATOM 1388 O O . VAL A 1 174 ? 6.608 -7.271 2.243 1.00 96.25 174 VAL A O 1
ATOM 1391 N N . TRP A 1 175 ? 7.586 -7.316 0.227 1.00 97.19 175 TRP A N 1
ATOM 1392 C CA . TRP A 1 175 ? 7.429 -5.874 0.014 1.00 97.19 175 TRP A CA 1
ATOM 1393 C C . TRP 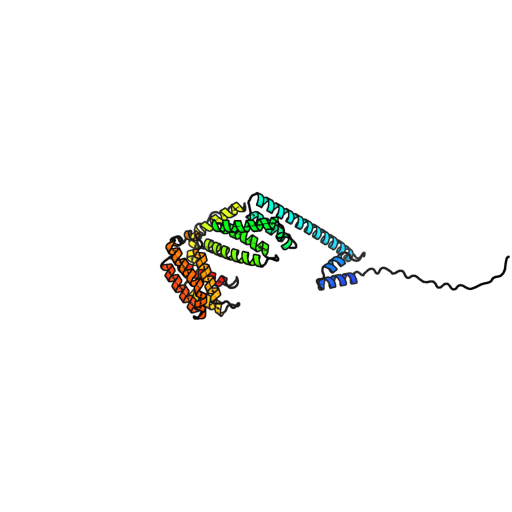A 1 175 ? 5.998 -5.489 -0.350 1.00 97.19 175 TRP A C 1
ATOM 1395 O O . TRP A 1 175 ? 5.568 -4.391 0.005 1.00 97.19 175 TRP A O 1
ATOM 1405 N N . SER A 1 176 ? 5.254 -6.384 -1.005 1.00 96.06 176 SER A N 1
ATOM 1406 C CA . SER A 1 176 ? 3.823 -6.215 -1.259 1.00 96.06 176 SER A CA 1
ATOM 1407 C C . SER A 1 176 ? 3.053 -6.135 0.056 1.00 96.06 176 SER A C 1
ATOM 1409 O O . SER A 1 176 ? 2.363 -5.145 0.291 1.00 96.06 176 SER A O 1
ATOM 1411 N N . ASP A 1 177 ? 3.266 -7.092 0.961 1.00 94.00 177 ASP A N 1
ATOM 1412 C CA . ASP A 1 177 ? 2.609 -7.126 2.272 1.00 94.00 177 ASP A CA 1
ATOM 1413 C C . ASP A 1 177 ? 2.930 -5.873 3.100 1.00 94.00 177 ASP A C 1
ATOM 1415 O O . ASP A 1 177 ? 2.058 -5.289 3.752 1.00 94.00 177 ASP A O 1
ATOM 1419 N N . LYS A 1 178 ? 4.190 -5.419 3.071 1.00 96.06 178 LYS A N 1
ATOM 1420 C CA . LYS A 1 178 ? 4.597 -4.202 3.786 1.00 96.06 178 LYS A CA 1
ATOM 1421 C C . LYS A 1 178 ? 3.984 -2.941 3.166 1.00 96.06 178 LYS A C 1
ATOM 1423 O O . LYS A 1 178 ? 3.558 -2.047 3.898 1.00 96.06 178 LYS A O 1
ATOM 1428 N N . LEU A 1 179 ? 3.898 -2.866 1.836 1.00 97.06 179 LEU A N 1
ATOM 1429 C CA . LEU A 1 179 ? 3.225 -1.770 1.137 1.00 97.06 179 LEU A CA 1
ATOM 1430 C C . LEU A 1 179 ? 1.729 -1.728 1.469 1.00 97.06 179 LEU A C 1
ATOM 1432 O O . LEU A 1 179 ? 1.196 -0.645 1.695 1.00 97.06 179 LEU A O 1
ATOM 1436 N N . GLU A 1 180 ? 1.052 -2.874 1.542 1.00 92.88 180 GLU A N 1
ATOM 1437 C CA . GLU A 1 180 ? -0.363 -2.953 1.926 1.00 92.88 180 GLU A CA 1
ATOM 1438 C C . GLU A 1 180 ? -0.613 -2.416 3.341 1.00 92.88 180 GLU A C 1
ATOM 1440 O O . GLU A 1 180 ? -1.536 -1.625 3.549 1.00 92.88 180 GLU A O 1
ATOM 1445 N N . GLN A 1 181 ? 0.256 -2.750 4.300 1.00 92.00 181 GLN A N 1
ATOM 1446 C CA . GLN A 1 181 ? 0.178 -2.209 5.664 1.00 92.00 181 GLN A CA 1
ATOM 1447 C C . GLN A 1 181 ? 0.321 -0.682 5.688 1.00 92.00 181 GLN A C 1
ATOM 1449 O O . GLN A 1 181 ? -0.439 0.011 6.366 1.00 92.00 181 GLN A O 1
ATOM 1454 N N . VAL A 1 182 ? 1.272 -0.142 4.923 1.00 95.62 182 VAL A N 1
ATOM 1455 C CA . VAL A 1 182 ? 1.476 1.307 4.798 1.00 95.62 182 VAL A CA 1
ATOM 1456 C C . VAL A 1 182 ? 0.301 1.977 4.079 1.00 95.62 182 VAL A C 1
ATOM 1458 O O . VAL A 1 182 ? -0.151 3.041 4.500 1.00 95.62 182 VAL A O 1
ATOM 1461 N N . ASN A 1 183 ? -0.258 1.345 3.044 1.00 95.00 183 ASN A N 1
ATOM 1462 C CA . ASN A 1 183 ? -1.439 1.845 2.338 1.00 95.00 183 ASN A CA 1
ATOM 1463 C C . ASN A 1 183 ? -2.642 1.990 3.275 1.00 95.00 183 ASN A C 1
ATOM 1465 O O . ASN A 1 183 ? -3.372 2.978 3.176 1.00 95.00 183 ASN A O 1
ATOM 1469 N N . LEU A 1 184 ? -2.827 1.048 4.204 1.00 92.50 184 LEU A N 1
ATOM 1470 C CA . LEU A 1 184 ? -3.873 1.138 5.218 1.00 92.50 184 LEU A CA 1
ATOM 1471 C C . LEU A 1 184 ? -3.673 2.365 6.119 1.00 92.50 184 LEU A C 1
ATOM 1473 O O . LEU A 1 184 ? -4.616 3.125 6.327 1.00 92.50 184 LEU A O 1
ATOM 1477 N N . GLN A 1 185 ? -2.447 2.625 6.584 1.00 95.50 185 GLN A N 1
ATOM 1478 C CA . GLN A 1 185 ? -2.147 3.832 7.367 1.00 95.50 185 GLN A CA 1
ATOM 1479 C C . GLN A 1 185 ? -2.426 5.113 6.573 1.00 95.50 185 GLN A C 1
ATOM 1481 O O . GLN A 1 185 ? -3.059 6.032 7.086 1.00 95.50 185 GLN A O 1
ATOM 1486 N N . VAL A 1 186 ? -2.030 5.168 5.298 1.00 96.31 186 VAL A N 1
ATOM 1487 C CA . VAL A 1 186 ? -2.321 6.314 4.420 1.00 96.31 186 VAL A CA 1
ATOM 1488 C C . VAL A 1 186 ? -3.831 6.508 4.228 1.00 96.31 186 VAL A C 1
ATOM 1490 O O . VAL A 1 186 ? -4.301 7.646 4.204 1.00 96.31 186 VAL A O 1
ATOM 1493 N N . SER A 1 187 ? -4.605 5.422 4.130 1.00 94.12 187 SER A N 1
ATOM 1494 C CA . SER A 1 187 ? -6.073 5.482 4.076 1.00 94.12 187 SER A CA 1
ATOM 1495 C C . SER A 1 187 ? -6.661 6.089 5.354 1.00 94.12 187 SER A C 1
ATOM 1497 O O . SER A 1 187 ? -7.497 6.991 5.283 1.00 94.12 187 SER A O 1
ATOM 1499 N N . LEU A 1 188 ? -6.156 5.678 6.520 1.00 95.75 188 LEU A N 1
ATOM 1500 C CA . LEU A 1 188 ? -6.555 6.237 7.813 1.00 95.75 188 LEU A CA 1
ATOM 1501 C C . LEU A 1 188 ? -6.218 7.723 7.931 1.00 95.75 188 LEU A C 1
ATOM 1503 O O . LEU A 1 188 ? -7.047 8.493 8.404 1.00 95.75 188 LEU A O 1
ATOM 1507 N N . LEU A 1 189 ? -5.038 8.153 7.474 1.00 95.94 189 LEU A N 1
ATOM 1508 C CA . LEU A 1 189 ? -4.683 9.575 7.455 1.00 95.94 189 LEU A CA 1
ATOM 1509 C C . LEU A 1 189 ? -5.594 10.370 6.524 1.00 95.94 189 LEU A C 1
ATOM 1511 O O . LEU A 1 189 ? -6.050 11.449 6.883 1.00 95.94 189 LEU A O 1
ATOM 1515 N N . ARG A 1 190 ? -5.912 9.828 5.344 1.00 94.44 190 ARG A N 1
ATOM 1516 C CA . ARG A 1 190 ? -6.841 10.473 4.408 1.00 94.44 190 ARG A CA 1
ATOM 1517 C C . ARG A 1 190 ? -8.200 10.718 5.048 1.00 94.44 190 ARG A C 1
ATOM 1519 O O . ARG A 1 190 ? -8.828 11.732 4.763 1.00 94.44 190 ARG A O 1
ATOM 1526 N N . GLN A 1 191 ? -8.636 9.782 5.880 1.00 94.00 191 GLN A N 1
ATOM 1527 C CA . GLN A 1 191 ? -9.923 9.836 6.543 1.00 94.00 191 GLN A CA 1
ATOM 1528 C C . GLN A 1 191 ? -9.900 10.727 7.792 1.00 94.00 191 GLN A C 1
ATOM 1530 O O . GLN A 1 191 ? -10.751 11.595 7.933 1.00 94.00 191 GLN A O 1
ATOM 1535 N N . TYR A 1 192 ? -8.938 10.526 8.692 1.00 96.12 192 TYR A N 1
ATOM 1536 C CA . TYR A 1 192 ? -8.972 11.057 10.060 1.00 96.12 192 TYR A CA 1
ATOM 1537 C C . TYR A 1 192 ? -7.852 12.055 10.382 1.00 96.12 192 TYR A C 1
ATOM 1539 O O . TYR A 1 192 ? -7.813 12.584 11.491 1.00 96.12 192 TYR A O 1
ATOM 1547 N N . ALA A 1 193 ? -6.923 12.309 9.464 1.00 96.31 193 ALA A N 1
ATOM 1548 C CA . ALA A 1 193 ? -5.882 13.326 9.621 1.00 96.31 193 ALA A CA 1
ATOM 1549 C C . ALA A 1 193 ? -5.522 13.980 8.272 1.00 96.31 193 ALA A C 1
ATOM 1551 O O . ALA A 1 193 ? -4.359 13.948 7.851 1.00 96.31 193 ALA A O 1
ATOM 1552 N N . PRO A 1 194 ? -6.507 14.521 7.528 1.00 96.19 194 PRO A N 1
ATOM 1553 C CA . PRO A 1 194 ? -6.283 14.995 6.167 1.00 96.19 194 PRO A CA 1
ATOM 1554 C C . PRO A 1 194 ? -5.314 16.183 6.105 1.00 96.19 194 PRO A C 1
ATOM 1556 O O . PRO A 1 194 ? -4.613 16.336 5.101 1.00 96.19 194 PRO A O 1
ATOM 1559 N N . LYS A 1 195 ? -5.215 17.003 7.162 1.00 96.19 195 LYS A N 1
ATOM 1560 C CA . LYS A 1 195 ? -4.248 18.106 7.204 1.00 96.19 195 LYS A CA 1
ATOM 1561 C C . LYS A 1 195 ? -2.825 17.587 7.396 1.00 96.19 195 LYS A C 1
ATOM 1563 O O . LYS A 1 195 ? -1.921 18.049 6.702 1.00 96.19 195 LYS A O 1
ATOM 1568 N N . HIS A 1 196 ? -2.623 16.618 8.287 1.00 95.94 196 HIS A N 1
ATOM 1569 C CA . HIS A 1 196 ? -1.341 15.929 8.413 1.00 95.94 196 HIS A CA 1
ATOM 1570 C C . HIS A 1 196 ? -0.959 15.199 7.119 1.00 95.94 196 HIS A C 1
ATOM 1572 O O . HIS A 1 196 ? 0.171 15.308 6.655 1.00 95.94 196 HIS A O 1
ATOM 1578 N N . LEU A 1 197 ? -1.903 14.518 6.464 1.00 96.56 197 LEU A N 1
ATOM 1579 C CA . LEU A 1 197 ? -1.632 13.894 5.168 1.00 96.56 197 LEU A CA 1
ATOM 1580 C C . LEU A 1 197 ? -1.163 14.924 4.127 1.00 96.56 197 LEU A C 1
ATOM 1582 O O . LEU A 1 197 ? -0.244 14.650 3.358 1.00 96.56 197 LEU A O 1
ATOM 1586 N N . HIS A 1 198 ? -1.771 16.112 4.109 1.00 96.50 198 HIS A N 1
ATOM 1587 C CA . HIS A 1 198 ? -1.347 17.195 3.229 1.00 96.50 198 HIS A CA 1
ATOM 1588 C C . HIS A 1 198 ? 0.087 17.670 3.519 1.00 96.50 198 HIS A C 1
ATOM 1590 O O . HIS A 1 198 ? 0.847 17.855 2.570 1.00 96.50 198 HIS A O 1
ATOM 1596 N N . SER A 1 199 ? 0.505 17.801 4.786 1.00 96.06 199 SER A N 1
ATOM 1597 C CA . SER A 1 199 ? 1.901 18.167 5.088 1.00 96.06 199 SER A CA 1
ATOM 1598 C C . SER A 1 199 ? 2.894 17.124 4.577 1.00 96.06 199 SER A C 1
ATOM 1600 O O . SER A 1 199 ? 3.923 17.488 4.015 1.00 96.06 199 SER A O 1
ATOM 1602 N N . LEU A 1 200 ? 2.547 15.837 4.664 1.00 96.69 200 LEU A N 1
ATOM 1603 C CA . LEU A 1 200 ? 3.373 14.766 4.101 1.00 96.69 200 LEU A CA 1
ATOM 1604 C C . LEU A 1 200 ? 3.475 14.840 2.569 1.00 96.69 200 LEU A C 1
ATOM 1606 O O . LEU A 1 200 ? 4.504 14.472 2.002 1.00 96.69 200 LEU A O 1
ATOM 1610 N N . PHE A 1 201 ? 2.428 15.301 1.872 1.00 96.06 201 PHE A N 1
ATOM 1611 C CA . PHE A 1 201 ? 2.501 15.532 0.425 1.00 96.06 201 PHE A CA 1
ATOM 1612 C C . PHE A 1 201 ? 3.476 16.660 0.080 1.00 96.06 201 PHE A C 1
ATOM 1614 O O . PHE A 1 201 ? 4.248 16.512 -0.866 1.00 96.06 201 PHE A O 1
ATOM 1621 N N . VAL A 1 202 ? 3.472 17.751 0.852 1.00 95.81 202 VAL A N 1
ATOM 1622 C CA . VAL A 1 202 ? 4.421 18.865 0.691 1.00 95.81 202 VAL A CA 1
ATOM 1623 C C . VAL A 1 202 ? 5.858 18.385 0.919 1.00 95.81 202 VAL A C 1
ATOM 1625 O O . VAL A 1 202 ? 6.727 18.607 0.078 1.00 95.81 202 VAL A O 1
ATOM 1628 N N . GLU A 1 203 ? 6.108 17.658 2.010 1.00 93.81 203 GLU A N 1
ATOM 1629 C CA . GLU A 1 203 ? 7.431 17.096 2.320 1.00 93.81 203 GLU A CA 1
ATOM 1630 C C . GLU A 1 203 ? 7.924 16.150 1.220 1.00 93.81 203 GLU A C 1
ATOM 1632 O O . GLU A 1 203 ? 9.066 16.250 0.762 1.00 93.81 203 GLU A O 1
ATOM 1637 N N . ARG A 1 204 ? 7.046 15.271 0.724 1.00 94.50 204 ARG A N 1
ATOM 1638 C CA . ARG A 1 204 ? 7.369 14.367 -0.382 1.00 94.50 204 ARG A CA 1
ATOM 1639 C C . ARG A 1 204 ? 7.689 15.121 -1.676 1.00 94.50 204 ARG A C 1
ATOM 1641 O O . ARG A 1 204 ? 8.626 14.726 -2.370 1.00 94.50 204 ARG A O 1
ATOM 1648 N N . ALA A 1 205 ? 6.946 16.180 -2.007 1.00 94.12 205 ALA A N 1
ATOM 1649 C CA . ALA A 1 205 ? 7.208 16.990 -3.199 1.00 94.12 205 ALA A CA 1
ATOM 1650 C C . ALA A 1 205 ? 8.618 17.600 -3.156 1.00 94.12 205 ALA A C 1
ATOM 1652 O O . ALA A 1 205 ? 9.344 17.534 -4.145 1.00 94.12 205 ALA A O 1
ATOM 1653 N N . ILE A 1 206 ? 9.069 18.067 -1.984 1.00 91.62 206 ILE A N 1
ATOM 1654 C CA . ILE A 1 206 ? 10.438 18.573 -1.784 1.00 91.62 206 ILE A CA 1
ATOM 1655 C C . ILE A 1 206 ? 11.482 17.481 -2.064 1.00 91.62 206 ILE A C 1
ATOM 1657 O O . ILE A 1 206 ? 12.457 17.730 -2.776 1.00 91.62 206 ILE A O 1
ATOM 1661 N N . VAL A 1 207 ? 11.281 16.264 -1.546 1.00 89.88 207 VAL A N 1
ATOM 1662 C CA . VAL A 1 207 ? 12.205 15.129 -1.756 1.00 89.88 207 VAL A CA 1
ATOM 1663 C C . VAL A 1 207 ? 12.302 14.744 -3.238 1.00 89.88 207 VAL A C 1
ATOM 1665 O O . VAL A 1 207 ? 13.388 14.433 -3.745 1.00 89.88 207 VAL A O 1
ATOM 1668 N N . LEU A 1 208 ? 11.174 14.779 -3.949 1.00 89.56 208 LEU A N 1
ATOM 1669 C CA . LEU A 1 208 ? 11.103 14.473 -5.378 1.00 89.56 208 LEU A CA 1
ATOM 1670 C C . LEU A 1 208 ? 11.510 15.660 -6.266 1.00 89.56 208 LEU A C 1
ATOM 1672 O O . LEU A 1 208 ? 11.909 15.457 -7.413 1.00 89.56 208 LEU A O 1
ATOM 1676 N N . GLY A 1 209 ? 11.558 16.879 -5.727 1.00 90.88 209 GLY A N 1
ATOM 1677 C CA . GLY A 1 209 ? 11.759 18.099 -6.510 1.00 90.88 209 GLY A CA 1
ATOM 1678 C C . GLY A 1 209 ? 10.580 18.401 -7.438 1.00 90.88 209 GLY A C 1
ATOM 1679 O O . GLY A 1 209 ? 10.797 18.963 -8.510 1.00 90.88 209 GLY A O 1
ATOM 1680 N N . ASP A 1 210 ? 9.380 17.981 -7.039 1.00 92.06 210 ASP A N 1
ATOM 1681 C CA . ASP A 1 210 ? 8.122 18.258 -7.729 1.00 92.06 210 ASP A CA 1
ATOM 1682 C C . ASP A 1 210 ? 7.563 19.625 -7.296 1.00 92.06 210 ASP A C 1
ATOM 1684 O O . ASP A 1 210 ? 7.992 20.204 -6.292 1.00 92.06 210 ASP A O 1
ATOM 1688 N N . ASP A 1 211 ? 6.584 20.136 -8.047 1.00 93.69 211 ASP A N 1
ATOM 1689 C CA . ASP A 1 211 ? 5.846 21.338 -7.659 1.00 93.69 211 ASP A CA 1
ATOM 1690 C C . ASP A 1 211 ? 5.073 21.111 -6.349 1.00 93.69 211 ASP A C 1
ATOM 1692 O O . ASP A 1 211 ? 4.537 20.028 -6.090 1.00 93.69 211 ASP A O 1
ATOM 1696 N N . GLU A 1 212 ? 4.999 22.153 -5.519 1.00 92.31 212 GLU A N 1
ATOM 1697 C CA . GLU A 1 212 ? 4.260 22.093 -4.260 1.00 92.31 212 GLU A CA 1
ATOM 1698 C C . GLU A 1 212 ? 2.753 21.886 -4.521 1.00 92.31 212 GLU A C 1
ATOM 1700 O O . GLU A 1 212 ? 2.189 22.538 -5.409 1.00 92.31 212 GLU A O 1
ATOM 1705 N N . PRO A 1 213 ? 2.078 20.998 -3.763 1.00 92.75 213 PRO A N 1
ATOM 1706 C CA . PRO A 1 213 ? 0.630 20.840 -3.846 1.00 92.75 213 PRO A CA 1
ATOM 1707 C C . PRO A 1 213 ? -0.128 22.145 -3.560 1.00 92.75 213 PRO A C 1
ATOM 1709 O O . PRO A 1 213 ? 0.348 23.016 -2.836 1.00 92.75 213 PRO A O 1
ATOM 1712 N N . GLU A 1 214 ? -1.358 22.251 -4.069 1.00 93.31 214 GLU A N 1
ATOM 1713 C CA . GLU A 1 214 ? -2.264 23.347 -3.700 1.00 93.31 214 GLU A CA 1
ATOM 1714 C C . GLU A 1 214 ? -2.526 23.380 -2.187 1.00 93.31 214 GLU A C 1
ATOM 1716 O O . GLU A 1 214 ? -2.568 22.333 -1.542 1.00 93.31 214 GLU A O 1
ATOM 1721 N N . GLU A 1 215 ? -2.764 24.574 -1.633 1.00 94.31 215 GLU A N 1
ATOM 1722 C CA . GLU A 1 215 ? -3.045 24.754 -0.205 1.00 94.31 215 GLU A CA 1
ATOM 1723 C C . GLU A 1 215 ? -4.187 23.848 0.292 1.00 94.31 215 GLU A C 1
ATOM 1725 O O . GLU A 1 215 ? -5.217 23.673 -0.366 1.00 94.31 215 GLU A O 1
ATOM 1730 N N . PHE A 1 216 ? -4.029 23.307 1.504 1.00 94.31 216 PHE A N 1
ATOM 1731 C CA . PHE A 1 216 ? -5.038 22.458 2.136 1.00 94.31 216 PHE A CA 1
ATOM 1732 C C . PHE A 1 216 ? -6.420 23.126 2.207 1.00 94.31 216 PHE A C 1
ATOM 1734 O O . PHE A 1 216 ? -6.574 24.190 2.809 1.00 94.31 216 PHE A O 1
ATOM 1741 N N . ASN A 1 217 ? -7.450 22.443 1.693 1.00 91.94 217 ASN A N 1
ATOM 1742 C CA . ASN A 1 217 ? -8.845 22.852 1.849 1.00 91.94 217 ASN A CA 1
ATOM 1743 C C . ASN A 1 217 ? -9.384 22.468 3.247 1.00 91.94 217 ASN A C 1
ATOM 1745 O O . ASN A 1 217 ? -9.615 21.281 3.493 1.00 91.94 217 ASN A O 1
ATOM 1749 N N . PRO A 1 218 ? -9.708 23.435 4.131 1.00 90.88 218 PRO A N 1
ATOM 1750 C CA . PRO A 1 218 ? -10.193 23.145 5.483 1.00 90.88 218 PRO A CA 1
ATOM 1751 C C . PRO A 1 218 ? -11.522 22.387 5.540 1.00 90.88 218 PRO A C 1
ATOM 1753 O O . PRO A 1 218 ? -11.814 21.751 6.548 1.00 90.88 218 PRO A O 1
ATOM 1756 N N . GLN A 1 219 ? -12.335 22.432 4.478 1.00 88.25 219 GLN A N 1
ATOM 1757 C CA . GLN A 1 219 ? -13.601 21.692 4.433 1.00 88.25 219 GLN A CA 1
ATOM 1758 C C . GLN A 1 219 ? -13.394 20.173 4.463 1.00 88.25 219 GLN A C 1
ATOM 1760 O O . GLN A 1 219 ? -14.300 19.452 4.860 1.00 88.25 219 GLN A O 1
ATOM 1765 N N . ALA A 1 220 ? -12.206 19.684 4.093 1.00 86.69 220 ALA A N 1
ATOM 1766 C CA . ALA A 1 220 ? -11.908 18.257 4.102 1.00 86.69 220 ALA A CA 1
ATOM 1767 C C . ALA A 1 220 ? -11.822 17.650 5.516 1.00 86.69 220 ALA A C 1
ATOM 1769 O O . ALA A 1 220 ? -11.938 16.434 5.647 1.00 86.69 220 ALA A O 1
ATOM 1770 N N . SER A 1 221 ? -11.629 18.463 6.564 1.00 87.69 221 SER A N 1
ATOM 1771 C CA . SER A 1 221 ? -11.406 17.982 7.936 1.00 87.69 221 SER A CA 1
ATOM 1772 C C . SER A 1 221 ? -12.603 17.250 8.546 1.00 87.69 221 SER A C 1
ATOM 1774 O O . SER A 1 221 ? -12.400 16.308 9.304 1.00 87.69 221 SER A O 1
ATOM 1776 N N . ASP A 1 222 ? -13.832 17.633 8.195 1.00 91.12 222 ASP A N 1
ATOM 1777 C CA . ASP A 1 222 ? -15.048 17.062 8.792 1.00 91.12 222 ASP A CA 1
ATOM 1778 C C . ASP A 1 222 ? -15.712 15.989 7.909 1.00 91.12 222 ASP A C 1
ATOM 1780 O O . ASP A 1 222 ? -16.715 15.394 8.306 1.00 91.12 222 ASP A O 1
ATOM 1784 N N . ASN A 1 223 ? -15.138 15.680 6.738 1.00 90.00 223 ASN A N 1
ATOM 1785 C CA . ASN A 1 223 ? -15.693 14.698 5.796 1.00 90.00 223 ASN A CA 1
ATOM 1786 C C . ASN A 1 223 ? -15.864 13.303 6.416 1.00 90.00 223 ASN A C 1
ATOM 1788 O O . ASN A 1 223 ? -16.728 12.539 5.995 1.00 90.00 223 ASN A O 1
ATOM 1792 N N . TRP A 1 224 ? -15.058 12.948 7.420 1.00 94.50 224 TRP A N 1
ATOM 1793 C CA . TRP A 1 224 ? -15.160 11.642 8.066 1.00 94.50 224 TRP A CA 1
ATOM 1794 C C . TRP A 1 224 ? -16.467 11.443 8.835 1.00 94.50 224 TRP A C 1
ATOM 1796 O O . TRP A 1 224 ? -16.882 10.299 9.001 1.00 94.50 224 TRP A O 1
ATOM 1806 N N . ILE A 1 225 ? -17.103 12.527 9.299 1.00 95.06 225 ILE A N 1
ATOM 1807 C CA . ILE A 1 225 ? -18.319 12.466 10.120 1.00 95.06 225 ILE A CA 1
ATOM 1808 C C . ILE A 1 225 ? -19.450 11.833 9.316 1.00 95.06 225 ILE A C 1
ATOM 1810 O O . ILE A 1 225 ? -20.067 10.880 9.780 1.00 95.06 225 ILE A O 1
ATOM 1814 N N . GLU A 1 226 ? -19.678 12.322 8.096 1.00 93.25 226 GLU A N 1
ATOM 1815 C CA . GLU A 1 226 ? -20.685 11.777 7.179 1.00 93.25 226 GLU A CA 1
ATOM 1816 C C . GLU A 1 226 ? -20.397 10.308 6.857 1.00 93.25 226 GLU A C 1
ATOM 1818 O O . GLU A 1 226 ? -21.292 9.471 6.894 1.00 93.25 226 GLU A O 1
ATOM 1823 N N . ARG A 1 227 ? -19.118 9.969 6.663 1.00 92.69 227 ARG A N 1
ATOM 1824 C CA . ARG A 1 227 ? -18.669 8.611 6.334 1.00 92.69 227 ARG A CA 1
ATOM 1825 C C . ARG A 1 227 ? -18.885 7.583 7.443 1.00 92.69 227 ARG A C 1
ATOM 1827 O O . ARG A 1 227 ? -18.803 6.386 7.183 1.00 92.69 227 ARG A O 1
ATOM 1834 N N . VAL A 1 228 ? -19.097 8.003 8.686 1.00 95.38 228 VAL A N 1
ATOM 1835 C CA . VAL A 1 228 ? -19.360 7.072 9.796 1.00 95.38 228 VAL A CA 1
ATOM 1836 C C . VAL A 1 228 ? -20.759 7.217 10.376 1.00 95.38 228 VAL A C 1
ATOM 1838 O O . VAL A 1 228 ? -21.133 6.449 11.268 1.00 95.38 228 VAL A O 1
ATOM 1841 N N . ASP A 1 229 ? -21.531 8.185 9.884 1.00 95.31 229 ASP A N 1
ATOM 1842 C CA . ASP A 1 229 ? -22.892 8.415 10.337 1.00 95.31 229 ASP A CA 1
ATOM 1843 C C . ASP A 1 229 ? -23.811 7.261 9.916 1.00 95.31 229 ASP A C 1
ATOM 1845 O O . ASP A 1 229 ? -23.683 6.666 8.846 1.00 95.31 229 ASP A O 1
ATOM 1849 N N . GLY A 1 230 ? -24.729 6.893 10.806 1.00 94.50 230 GLY A N 1
ATOM 1850 C CA . GLY A 1 230 ? -25.677 5.804 10.569 1.00 94.50 230 GLY A CA 1
ATOM 1851 C C . GLY A 1 230 ? -25.087 4.386 10.511 1.00 94.50 230 GLY A C 1
ATOM 1852 O O . GLY A 1 230 ? -25.857 3.436 10.362 1.00 94.50 230 GLY A O 1
ATOM 1853 N N . ILE A 1 231 ? -23.768 4.197 10.661 1.00 96.88 231 ILE A N 1
ATOM 1854 C CA . ILE A 1 231 ? -23.162 2.858 10.721 1.00 96.88 231 ILE A CA 1
ATOM 1855 C C . ILE A 1 231 ? -23.550 2.167 12.032 1.00 96.88 231 ILE A C 1
ATOM 1857 O O . ILE A 1 231 ? -23.271 2.663 13.124 1.00 96.88 231 ILE A O 1
ATOM 1861 N N . ASP A 1 232 ? -24.145 0.974 11.925 1.00 95.50 232 ASP A N 1
ATOM 1862 C CA . ASP A 1 232 ? -24.520 0.154 13.076 1.00 95.50 232 ASP A CA 1
ATOM 1863 C C . ASP A 1 232 ? -23.941 -1.271 13.032 1.00 95.50 232 ASP A C 1
ATOM 1865 O O . ASP A 1 232 ? -23.607 -1.839 11.988 1.00 95.50 232 ASP A O 1
ATOM 1869 N N . LYS A 1 233 ? -23.846 -1.892 14.211 1.00 96.75 233 LYS A N 1
ATOM 1870 C CA . LYS A 1 233 ? -23.269 -3.232 14.387 1.00 96.75 233 LYS A CA 1
ATOM 1871 C C . LYS A 1 233 ? -23.997 -4.325 13.597 1.00 96.75 233 LYS A C 1
ATOM 1873 O O . LYS A 1 233 ? -23.366 -5.283 13.154 1.00 96.75 233 LYS A O 1
ATOM 1878 N N . ASN A 1 234 ? -25.316 -4.232 13.435 1.00 96.12 234 ASN A N 1
ATOM 1879 C CA . ASN A 1 234 ? -26.075 -5.229 12.681 1.00 96.12 234 ASN A CA 1
ATOM 1880 C C . ASN A 1 234 ? -25.769 -5.146 11.184 1.00 96.12 234 ASN A C 1
ATOM 1882 O O . ASN A 1 234 ? -25.808 -6.178 10.517 1.00 96.12 234 ASN A O 1
ATOM 1886 N N . MET A 1 235 ? -25.475 -3.956 10.646 1.00 95.81 235 MET A N 1
ATOM 1887 C CA . MET A 1 235 ? -24.980 -3.815 9.271 1.00 95.81 235 MET A CA 1
ATOM 1888 C C . MET A 1 235 ? -23.678 -4.593 9.082 1.00 95.81 235 MET A C 1
ATOM 1890 O O . MET A 1 235 ? -23.640 -5.490 8.242 1.00 95.81 235 MET A O 1
ATOM 1894 N N . LEU A 1 236 ? -22.677 -4.342 9.932 1.00 97.06 236 LEU A N 1
ATOM 1895 C CA . LEU A 1 236 ? -21.386 -5.035 9.882 1.00 97.06 236 LEU A CA 1
ATOM 1896 C C . LEU A 1 236 ? -21.536 -6.561 10.001 1.00 97.06 236 LEU A C 1
ATOM 1898 O O . LEU A 1 236 ? -21.013 -7.314 9.183 1.00 97.06 236 LEU A O 1
ATOM 1902 N N . VAL A 1 237 ? -22.295 -7.029 10.998 1.00 97.19 237 VAL A N 1
ATOM 1903 C CA . VAL A 1 237 ? -22.510 -8.468 11.218 1.00 97.19 237 VAL A CA 1
ATOM 1904 C C . VAL A 1 237 ? -23.191 -9.121 10.018 1.00 97.19 237 VAL A C 1
ATOM 1906 O O . VAL A 1 237 ? -22.821 -10.233 9.656 1.00 97.19 237 VAL A O 1
ATOM 1909 N N . ARG A 1 238 ? -24.179 -8.461 9.400 1.00 95.69 238 ARG A N 1
ATOM 1910 C CA . ARG A 1 238 ? -24.841 -8.983 8.194 1.00 95.69 238 ARG A CA 1
ATOM 1911 C C . ARG A 1 238 ? -23.893 -9.032 7.002 1.00 95.69 238 ARG A C 1
ATOM 1913 O O . ARG A 1 238 ? -23.915 -10.028 6.292 1.00 95.69 238 ARG A O 1
ATOM 1920 N N . ALA A 1 239 ? -23.076 -8.000 6.805 1.00 95.00 239 ALA A N 1
ATOM 1921 C CA . ALA A 1 239 ? -22.130 -7.947 5.696 1.00 95.00 239 ALA A CA 1
ATOM 1922 C C . ALA A 1 239 ? -21.088 -9.073 5.780 1.00 95.00 239 ALA A C 1
ATOM 1924 O O . ALA A 1 239 ? -20.869 -9.778 4.800 1.00 95.00 239 ALA A O 1
ATOM 1925 N N . ILE A 1 240 ? -20.509 -9.309 6.963 1.00 95.06 240 ILE A N 1
ATOM 1926 C CA . ILE A 1 240 ? -19.545 -10.404 7.170 1.00 95.06 240 ILE A CA 1
ATOM 1927 C C . ILE A 1 240 ? -20.222 -11.777 7.036 1.00 95.06 240 ILE A C 1
ATOM 1929 O O . ILE A 1 240 ? -19.668 -12.672 6.406 1.00 95.06 240 ILE A O 1
ATOM 1933 N N . ASP A 1 241 ? -21.427 -11.954 7.584 1.00 94.62 241 ASP A N 1
ATOM 1934 C CA . ASP A 1 241 ? -22.188 -13.207 7.450 1.00 94.62 241 ASP A CA 1
ATOM 1935 C C . ASP A 1 241 ? -22.462 -13.534 5.971 1.00 94.62 241 ASP A C 1
ATOM 1937 O O . ASP A 1 241 ? -22.231 -14.661 5.536 1.00 94.62 241 ASP A O 1
ATOM 1941 N N . LEU A 1 242 ? -22.854 -12.525 5.184 1.00 92.88 242 LEU A N 1
ATOM 1942 C CA . LEU A 1 242 ? -23.057 -12.643 3.740 1.00 92.88 242 LEU A CA 1
ATOM 1943 C C . LEU A 1 242 ? -21.760 -13.009 3.010 1.00 92.88 242 LEU A C 1
ATOM 1945 O O . LEU A 1 242 ? -21.754 -13.951 2.223 1.00 92.88 242 LEU A O 1
ATOM 1949 N N . ALA A 1 243 ? -20.657 -12.321 3.318 1.00 91.88 243 ALA A N 1
ATOM 1950 C CA . ALA A 1 243 ? -19.350 -12.622 2.743 1.00 91.88 243 ALA A CA 1
ATOM 1951 C C . ALA A 1 243 ? -18.937 -14.081 2.996 1.00 91.88 243 ALA A C 1
ATOM 1953 O O . ALA A 1 243 ? -18.491 -14.760 2.082 1.00 91.88 243 ALA A O 1
ATOM 1954 N N . THR A 1 244 ? -19.153 -14.615 4.201 1.00 90.38 244 THR A N 1
ATOM 1955 C CA . THR A 1 244 ? -18.825 -16.027 4.476 1.00 90.38 244 THR A CA 1
ATOM 1956 C C . THR A 1 244 ? -19.766 -17.037 3.818 1.00 90.38 244 THR A C 1
ATOM 1958 O O . THR A 1 244 ? -19.377 -18.184 3.623 1.00 90.38 244 THR A O 1
ATOM 1961 N N . GLY A 1 245 ? -21.014 -16.654 3.536 1.00 86.25 245 GLY A N 1
ATOM 1962 C CA . GLY A 1 245 ? -22.035 -17.566 3.017 1.00 86.25 245 GLY A CA 1
ATOM 1963 C C . GLY A 1 245 ? -22.167 -17.576 1.495 1.00 86.25 245 GLY A C 1
ATOM 1964 O O . GLY A 1 245 ? -22.604 -18.583 0.939 1.00 86.25 245 GLY A O 1
ATOM 1965 N N . GLU A 1 246 ? -21.831 -16.467 0.833 1.00 84.38 246 GLU A N 1
ATOM 1966 C CA . GLU A 1 246 ? -22.164 -16.236 -0.581 1.00 84.38 246 GLU A CA 1
ATOM 1967 C C . GLU A 1 246 ? -20.977 -15.795 -1.450 1.00 84.38 246 GLU A C 1
ATOM 1969 O O . GLU A 1 246 ? -21.117 -15.714 -2.672 1.00 84.38 246 GLU A O 1
ATOM 1974 N N . HIS A 1 247 ? -19.810 -15.508 -0.865 1.00 83.31 247 HIS A N 1
ATOM 1975 C CA . HIS A 1 247 ? -18.650 -15.081 -1.643 1.00 83.31 247 HIS A CA 1
ATOM 1976 C C . HIS A 1 247 ? -18.093 -16.220 -2.515 1.00 83.31 247 HIS A C 1
ATOM 1978 O O . HIS A 1 247 ? -18.098 -17.386 -2.128 1.00 83.31 247 HIS A O 1
ATOM 1984 N N . MET A 1 248 ? -17.603 -15.881 -3.715 1.00 72.06 248 MET A N 1
ATOM 1985 C CA . MET A 1 248 ? -17.135 -16.871 -4.699 1.00 72.06 248 MET A CA 1
ATOM 1986 C C . MET A 1 248 ? -15.882 -17.629 -4.251 1.00 72.06 248 MET A C 1
ATOM 1988 O O . MET A 1 248 ? -15.700 -18.787 -4.624 1.00 72.06 248 MET A O 1
ATOM 1992 N N . ASN A 1 249 ? -15.020 -16.969 -3.479 1.00 73.06 249 ASN A N 1
ATOM 1993 C CA . ASN A 1 249 ? -13.888 -17.603 -2.813 1.00 73.06 249 ASN A CA 1
ATOM 1994 C C . ASN A 1 249 ? -14.316 -17.964 -1.390 1.00 73.06 249 ASN A C 1
ATOM 1996 O O . ASN A 1 249 ? -14.771 -17.077 -0.664 1.00 73.06 249 ASN A O 1
ATOM 2000 N N . ASP A 1 250 ? -14.147 -19.227 -1.001 1.00 77.25 250 ASP A N 1
ATOM 2001 C CA . ASP A 1 250 ? -14.433 -19.717 0.350 1.00 77.25 250 ASP A CA 1
ATOM 2002 C C . ASP A 1 250 ? -13.515 -19.020 1.375 1.00 77.25 250 ASP A C 1
ATOM 2004 O O . ASP A 1 250 ? -12.423 -19.505 1.672 1.00 77.25 250 ASP A O 1
ATOM 2008 N N . VAL A 1 251 ? -13.940 -17.870 1.907 1.00 87.06 251 VAL A N 1
ATOM 2009 C CA . VAL A 1 251 ? -13.234 -17.171 2.988 1.00 87.06 251 VAL A CA 1
ATOM 2010 C C . VAL A 1 251 ? -13.717 -17.681 4.341 1.00 87.06 251 VAL A C 1
ATOM 2012 O O . VAL A 1 251 ? -14.912 -17.899 4.572 1.00 87.06 251 VAL A O 1
ATOM 2015 N N . SER A 1 252 ? -12.795 -17.856 5.280 1.00 92.56 252 SER A N 1
ATOM 2016 C CA . SER A 1 252 ? -13.141 -18.293 6.627 1.00 92.56 252 SER A CA 1
ATOM 2017 C C . SER A 1 252 ? -13.522 -17.126 7.543 1.00 92.56 252 SER A C 1
ATOM 2019 O O . SER A 1 252 ? -13.026 -16.005 7.431 1.00 92.56 252 SER A O 1
ATOM 2021 N N . TRP A 1 253 ? -14.345 -17.419 8.555 1.00 95.19 253 TRP A N 1
ATOM 2022 C CA . TRP A 1 253 ? -14.593 -16.494 9.668 1.00 95.19 253 TRP A CA 1
ATOM 2023 C C . TRP A 1 253 ? -13.301 -16.049 10.362 1.00 95.19 253 TRP A C 1
ATOM 2025 O O . TRP A 1 253 ? -13.228 -14.920 10.837 1.00 95.19 253 TRP A O 1
ATOM 2035 N N . THR A 1 254 ? -12.295 -16.928 10.424 1.00 94.88 254 THR A N 1
ATOM 2036 C CA . THR A 1 254 ? -10.985 -16.624 11.007 1.00 94.88 254 THR A CA 1
ATOM 2037 C C . THR A 1 254 ? -10.296 -15.501 10.245 1.00 94.88 254 THR A C 1
ATOM 2039 O O . THR A 1 254 ? -9.841 -14.548 10.868 1.00 94.88 254 THR A O 1
ATOM 2042 N N . GLU A 1 255 ? -10.255 -15.581 8.914 1.00 94.69 255 GLU A N 1
ATOM 2043 C CA . GLU A 1 255 ? -9.609 -14.570 8.071 1.00 94.69 255 GLU A CA 1
ATOM 2044 C C . GLU A 1 255 ? -10.313 -13.219 8.188 1.00 94.69 255 GLU A C 1
ATOM 2046 O O . GLU A 1 255 ? -9.658 -12.225 8.493 1.00 94.69 255 GLU A O 1
ATOM 2051 N N . LEU A 1 256 ? -11.644 -13.187 8.050 1.00 96.25 256 LEU A N 1
ATOM 2052 C CA . LEU A 1 256 ? -12.410 -11.938 8.133 1.00 96.25 256 LEU A CA 1
ATOM 2053 C C . LEU A 1 256 ? -12.295 -11.274 9.513 1.00 96.25 256 LEU A C 1
ATOM 2055 O O . LEU A 1 256 ? -12.064 -10.070 9.605 1.00 96.25 256 LEU A O 1
ATOM 2059 N N . ILE A 1 257 ? -12.424 -12.044 10.601 1.00 97.94 257 ILE A N 1
ATOM 2060 C CA . ILE A 1 257 ? -12.280 -11.502 11.961 1.00 97.94 257 ILE A CA 1
ATOM 2061 C C . ILE A 1 257 ? -10.847 -11.008 12.193 1.00 97.94 257 ILE A C 1
ATOM 2063 O O . ILE A 1 257 ? -10.670 -9.926 12.750 1.00 97.94 257 ILE A O 1
ATOM 2067 N N . SER A 1 258 ? -9.834 -11.761 11.749 1.00 96.44 258 SER A N 1
ATOM 2068 C CA . SER A 1 258 ? -8.432 -11.344 11.865 1.00 96.44 258 SER A CA 1
ATOM 2069 C C . SER A 1 258 ? -8.172 -10.047 11.103 1.00 96.44 258 SER A C 1
ATOM 2071 O O . SER A 1 258 ? -7.564 -9.141 11.661 1.00 96.44 258 SER A O 1
ATOM 2073 N N . GLY A 1 259 ? -8.686 -9.912 9.874 1.00 95.69 259 GLY A N 1
ATOM 2074 C CA . GLY A 1 259 ? -8.547 -8.687 9.081 1.00 95.69 259 GLY A CA 1
ATOM 2075 C C . GLY A 1 259 ? -9.171 -7.463 9.750 1.00 95.69 259 GLY A C 1
ATOM 2076 O O . GLY A 1 259 ? -8.533 -6.415 9.831 1.00 95.69 259 GLY A O 1
ATOM 2077 N N . GLY A 1 260 ? -10.376 -7.602 10.312 1.00 97.44 260 GLY A N 1
ATOM 2078 C CA . GLY A 1 260 ? -11.022 -6.506 11.039 1.00 97.44 260 GLY A CA 1
ATOM 2079 C C . GLY A 1 260 ? -10.277 -6.103 12.315 1.00 97.44 260 GLY A C 1
ATOM 2080 O O . GLY A 1 260 ? -10.115 -4.916 12.599 1.00 97.44 260 GLY A O 1
ATOM 2081 N N . LEU A 1 261 ? -9.763 -7.073 13.075 1.00 98.06 261 LEU A N 1
ATOM 2082 C CA . LEU A 1 261 ? -8.966 -6.800 14.275 1.00 98.06 261 LEU A CA 1
ATOM 2083 C C . LEU A 1 261 ? -7.601 -6.175 13.948 1.00 98.06 261 LEU A C 1
ATOM 2085 O O . LEU A 1 261 ? -7.156 -5.267 14.652 1.00 98.06 261 LEU A O 1
ATOM 2089 N N . GLU A 1 262 ? -6.946 -6.629 12.878 1.00 96.31 262 GLU A N 1
ATOM 2090 C C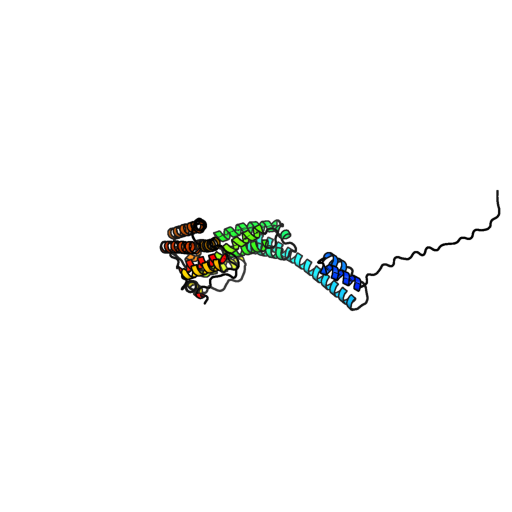A . GLU A 1 262 ? -5.703 -6.038 12.375 1.00 96.31 262 GLU A CA 1
ATOM 2091 C C . GLU A 1 262 ? -5.906 -4.577 11.970 1.00 96.31 262 GLU A C 1
ATOM 2093 O O . GLU A 1 262 ? -5.077 -3.739 12.324 1.00 96.31 262 GLU A O 1
ATOM 2098 N N . ALA A 1 263 ? -7.023 -4.247 11.315 1.00 96.56 263 ALA A N 1
ATOM 2099 C CA . ALA A 1 263 ? -7.350 -2.866 10.973 1.00 96.56 263 ALA A CA 1
ATOM 2100 C C . ALA A 1 263 ? -7.540 -1.981 12.213 1.00 96.56 263 ALA A C 1
ATOM 2102 O O . ALA A 1 263 ? -6.990 -0.882 12.261 1.00 96.56 263 ALA A O 1
ATOM 2103 N N . LEU A 1 264 ? -8.211 -2.471 13.263 1.00 97.38 264 LEU A N 1
ATOM 2104 C CA . LEU A 1 264 ? -8.338 -1.732 14.529 1.00 97.38 264 LEU A CA 1
ATOM 2105 C C . LEU A 1 264 ? -7.001 -1.547 15.257 1.00 97.38 264 LEU A C 1
ATOM 2107 O O . LEU A 1 264 ? -6.768 -0.498 15.866 1.00 97.38 264 LEU A O 1
ATOM 2111 N N . ARG A 1 265 ? -6.109 -2.542 15.188 1.00 96.06 265 ARG A N 1
ATOM 2112 C CA . ARG A 1 265 ? -4.740 -2.417 15.704 1.00 96.06 265 ARG A CA 1
ATOM 2113 C C . ARG A 1 265 ? -3.962 -1.350 14.931 1.00 96.06 265 ARG A C 1
ATOM 2115 O O . ARG A 1 265 ? -3.256 -0.559 15.550 1.00 96.06 265 ARG A O 1
ATOM 2122 N N . THR A 1 266 ? -4.112 -1.301 13.608 1.00 94.81 266 THR A N 1
ATOM 2123 C CA . THR A 1 266 ? -3.478 -0.273 12.769 1.00 94.81 266 THR A CA 1
ATOM 2124 C C . THR A 1 266 ? -4.044 1.112 13.062 1.00 94.81 266 THR A C 1
ATOM 2126 O O . THR A 1 266 ? -3.262 2.030 13.269 1.00 94.81 266 THR A O 1
ATOM 2129 N N . LEU A 1 267 ? -5.370 1.260 13.176 1.00 95.12 267 LEU A N 1
ATOM 2130 C CA . LEU A 1 267 ? -6.032 2.514 13.558 1.00 95.12 267 LEU A CA 1
ATOM 2131 C C . LEU A 1 267 ? -5.410 3.112 14.823 1.00 95.12 267 LEU A C 1
ATOM 2133 O O . LEU A 1 267 ? -5.061 4.285 14.860 1.00 95.12 267 LEU A O 1
ATOM 2137 N N . GLN A 1 268 ? -5.209 2.287 15.845 1.00 92.06 268 GLN A N 1
ATOM 2138 C CA . GLN A 1 268 ? -4.564 2.709 17.082 1.00 92.06 268 GLN A CA 1
ATOM 2139 C C . GLN A 1 268 ? -3.100 3.138 16.916 1.00 92.06 268 GLN A C 1
ATOM 2141 O O . GLN A 1 268 ? -2.631 4.018 17.640 1.00 92.06 268 GLN A O 1
ATOM 2146 N N . ALA A 1 269 ? -2.368 2.475 16.024 1.00 90.50 269 ALA A N 1
ATOM 2147 C CA . ALA A 1 269 ? -0.930 2.638 15.870 1.00 90.50 269 ALA A CA 1
ATOM 2148 C C . ALA A 1 269 ? -0.531 3.887 15.070 1.00 90.50 269 ALA A C 1
ATOM 2150 O O . ALA A 1 269 ? 0.661 4.142 14.951 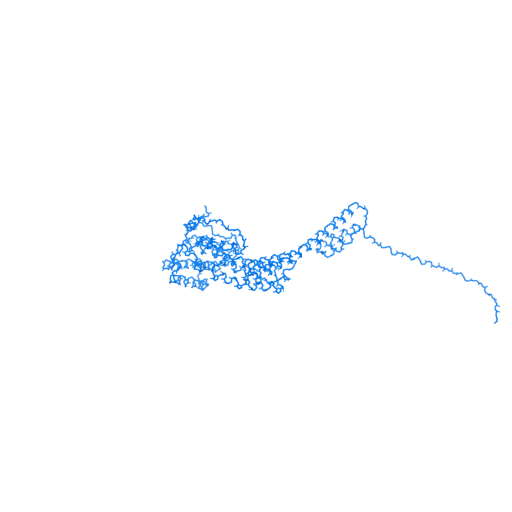1.00 90.50 269 ALA A O 1
ATOM 2151 N N . VAL A 1 270 ? -1.486 4.656 14.531 1.00 92.25 270 VAL A N 1
ATOM 2152 C CA . VAL A 1 270 ? -1.227 5.866 13.732 1.00 92.25 270 VAL A CA 1
ATOM 2153 C C . VAL A 1 270 ? -1.404 7.116 14.609 1.00 92.25 270 VAL A C 1
ATOM 2155 O O . VAL A 1 270 ? -2.527 7.594 14.765 1.00 92.25 270 VAL A O 1
ATOM 2158 N N . PRO A 1 271 ? -0.337 7.719 15.172 1.00 87.44 271 PRO A N 1
ATOM 2159 C CA . PRO A 1 271 ? -0.480 8.795 16.161 1.00 87.44 271 PRO A CA 1
ATOM 2160 C C . PRO A 1 271 ? -1.104 10.070 15.584 1.00 87.44 271 PRO A C 1
ATOM 2162 O O . PRO A 1 271 ? -1.771 10.826 16.294 1.00 87.44 271 PRO A O 1
ATOM 2165 N N . ALA A 1 272 ? -0.914 10.308 14.286 1.00 93.94 272 ALA A N 1
ATOM 2166 C CA . ALA A 1 272 ? -1.404 11.495 13.596 1.00 93.94 272 ALA A CA 1
ATOM 2167 C C . ALA A 1 272 ? -2.937 11.597 13.546 1.00 93.94 272 ALA A C 1
ATOM 2169 O O . ALA A 1 272 ? -3.456 12.705 13.439 1.00 93.94 272 ALA A O 1
ATOM 2170 N N . ILE A 1 273 ? -3.682 10.496 13.730 1.00 94.81 273 ILE A N 1
ATOM 2171 C CA . ILE A 1 273 ? -5.154 10.573 13.816 1.00 94.81 273 ILE A CA 1
ATOM 2172 C C . ILE A 1 273 ? -5.644 11.297 15.074 1.00 94.81 273 ILE A C 1
ATOM 2174 O O . ILE A 1 273 ? -6.830 11.601 15.193 1.00 94.81 273 ILE A O 1
ATOM 2178 N N . SER A 1 274 ? -4.735 11.637 15.991 1.00 94.94 274 SER A N 1
ATOM 2179 C CA . SER A 1 274 ? -4.990 12.581 17.079 1.00 94.94 274 SER A CA 1
ATOM 2180 C C . SER A 1 274 ? -5.389 13.984 16.613 1.00 94.94 274 SER A C 1
ATOM 2182 O O . SER A 1 274 ? -5.974 14.718 17.410 1.00 94.94 274 SER A O 1
ATOM 2184 N N . GLU A 1 275 ? -5.154 14.326 15.335 1.00 95.19 275 GLU A N 1
ATOM 2185 C CA . GLU A 1 275 ? -5.747 15.492 14.665 1.00 95.19 275 GLU A CA 1
ATOM 2186 C C . GLU A 1 275 ? -7.271 15.532 14.857 1.00 95.19 275 GLU A C 1
ATOM 2188 O O . GLU A 1 275 ? -7.823 16.588 15.163 1.00 95.19 275 GLU A O 1
ATOM 2193 N N . THR A 1 276 ? -7.926 14.370 14.761 1.00 95.94 276 THR A N 1
ATOM 2194 C CA . THR A 1 276 ? -9.377 14.218 14.947 1.00 95.94 276 THR A CA 1
ATOM 2195 C C . THR A 1 276 ? -9.723 13.629 16.316 1.00 95.94 276 THR A C 1
ATOM 2197 O O . THR A 1 276 ? -10.622 14.112 17.006 1.00 95.94 276 THR A O 1
ATOM 2200 N N . PHE A 1 277 ? -9.002 12.593 16.755 1.00 95.50 277 PHE A N 1
ATOM 2201 C CA . PHE A 1 277 ? -9.315 11.825 17.963 1.00 95.50 277 PHE A CA 1
ATOM 2202 C C . PHE A 1 277 ? -8.283 12.058 19.066 1.00 95.50 277 PHE A C 1
ATOM 2204 O O . PHE A 1 277 ? -7.417 11.227 19.332 1.00 95.50 277 PHE A O 1
ATOM 2211 N N . THR A 1 278 ? -8.393 13.187 19.762 1.00 93.31 278 THR A N 1
ATOM 2212 C CA . THR A 1 278 ? -7.404 13.616 20.770 1.00 93.31 278 THR A CA 1
ATOM 2213 C C . THR A 1 278 ? -7.137 12.590 21.875 1.00 93.31 278 THR A C 1
ATOM 2215 O O . THR A 1 278 ? -6.011 12.481 22.347 1.00 93.31 278 THR A O 1
ATOM 2218 N N . ASN A 1 279 ? -8.137 11.799 22.271 1.00 91.81 279 ASN A N 1
ATOM 2219 C CA . ASN A 1 279 ? -8.006 10.823 23.354 1.00 91.81 279 ASN A CA 1
ATOM 2220 C C . ASN A 1 279 ? -7.143 9.599 22.980 1.00 91.81 279 ASN A C 1
ATOM 2222 O O . ASN A 1 279 ? -6.767 8.833 23.863 1.00 91.81 279 ASN A O 1
ATOM 2226 N N . ILE A 1 280 ? -6.779 9.424 21.703 1.00 90.56 280 ILE A N 1
ATOM 2227 C CA . ILE A 1 280 ? -5.888 8.338 21.277 1.00 90.56 280 ILE A CA 1
ATOM 2228 C C . ILE A 1 280 ? -4.441 8.534 21.745 1.00 90.56 280 ILE A C 1
ATOM 2230 O O . ILE A 1 280 ? -3.689 7.568 21.828 1.00 90.56 280 ILE A O 1
ATOM 2234 N N . THR A 1 281 ? -4.047 9.762 22.095 1.00 91.56 281 THR A N 1
ATOM 2235 C CA . THR A 1 281 ? -2.711 10.061 22.643 1.00 91.56 281 THR A CA 1
ATOM 2236 C C . THR A 1 281 ? -2.633 9.877 24.155 1.00 91.56 281 THR A C 1
ATOM 2238 O O . THR A 1 281 ? -1.550 9.965 24.728 1.00 91.56 281 THR A O 1
ATOM 2241 N N . ASN A 1 282 ? -3.758 9.601 24.826 1.00 94.75 282 ASN A N 1
ATOM 2242 C CA . ASN A 1 282 ? -3.744 9.237 26.235 1.00 94.75 282 ASN A CA 1
ATOM 2243 C C . ASN A 1 282 ? -3.131 7.837 26.382 1.00 94.75 282 ASN A C 1
ATOM 2245 O O . ASN A 1 282 ? -3.759 6.847 26.013 1.00 94.75 282 ASN A O 1
ATOM 2249 N N . GLU A 1 283 ? -1.918 7.764 26.931 1.00 93.94 283 GLU A N 1
ATOM 2250 C CA . GLU A 1 283 ? -1.142 6.522 27.046 1.00 93.94 283 GLU A CA 1
ATOM 2251 C C . GLU A 1 283 ? -1.887 5.408 27.794 1.00 93.94 283 GLU A C 1
ATOM 2253 O O . GLU A 1 283 ? -1.844 4.256 27.372 1.00 93.94 283 GLU A O 1
ATOM 2258 N N . GLU A 1 284 ? -2.611 5.735 28.870 1.00 95.88 284 GLU A N 1
ATOM 2259 C CA . GLU A 1 284 ? -3.362 4.749 29.657 1.00 95.88 284 GLU A CA 1
ATOM 2260 C C . GLU A 1 284 ? -4.562 4.214 28.868 1.00 95.88 284 GLU A C 1
ATOM 2262 O O . GLU A 1 284 ? -4.747 3.001 28.748 1.00 95.88 284 GLU A O 1
ATOM 2267 N N . ALA A 1 285 ? -5.355 5.110 28.275 1.00 95.25 285 ALA A N 1
ATOM 2268 C CA . ALA A 1 285 ? -6.496 4.728 27.450 1.00 95.25 285 ALA A CA 1
ATOM 2269 C C . ALA A 1 285 ? -6.057 3.916 26.222 1.00 95.25 285 ALA A C 1
ATOM 2271 O O . ALA A 1 285 ? -6.655 2.884 25.905 1.00 95.25 285 ALA A O 1
ATOM 2272 N N . ASN A 1 286 ? -4.988 4.353 25.557 1.00 94.56 286 ASN A N 1
ATOM 2273 C CA . ASN A 1 286 ? -4.412 3.668 24.410 1.00 94.56 286 ASN A CA 1
ATOM 2274 C C . ASN A 1 286 ? -3.897 2.277 24.823 1.00 94.56 286 ASN A C 1
ATOM 2276 O O . ASN A 1 286 ? -4.285 1.287 24.214 1.00 94.56 286 ASN A O 1
ATOM 2280 N N . ALA A 1 287 ? -3.148 2.147 25.921 1.00 95.94 287 ALA A N 1
ATOM 2281 C CA . ALA A 1 287 ? -2.684 0.844 26.403 1.00 95.94 287 ALA A CA 1
ATOM 2282 C C . ALA A 1 287 ? -3.839 -0.129 26.716 1.00 95.94 287 ALA A C 1
ATOM 2284 O O . ALA A 1 287 ? -3.758 -1.311 26.374 1.00 95.94 287 ALA A O 1
ATOM 2285 N N . VAL A 1 288 ? -4.938 0.356 27.310 1.00 97.06 288 VAL A N 1
ATOM 2286 C CA . VAL A 1 288 ? -6.138 -0.459 27.580 1.00 97.06 288 VAL A CA 1
ATOM 2287 C C . VAL A 1 288 ? -6.791 -0.944 26.283 1.00 97.06 288 VAL A C 1
ATOM 2289 O O . VAL A 1 288 ? -7.104 -2.130 26.161 1.00 97.06 288 VAL A O 1
ATOM 2292 N N . TRP A 1 289 ? -6.970 -0.056 25.302 1.00 97.31 289 TRP A N 1
ATOM 2293 C CA . TRP A 1 289 ? -7.483 -0.429 23.980 1.00 97.31 289 TRP A CA 1
ATOM 2294 C C . TRP A 1 289 ? -6.556 -1.429 23.275 1.00 97.31 289 TRP A C 1
ATOM 2296 O O . TRP A 1 289 ? -7.021 -2.433 22.736 1.00 97.31 289 TRP A O 1
ATOM 2306 N N . HIS A 1 290 ? -5.239 -1.215 23.367 1.00 96.62 290 HIS A N 1
ATOM 2307 C CA . HIS A 1 290 ? -4.228 -2.060 22.732 1.00 96.62 290 HIS A CA 1
ATOM 2308 C C . HIS A 1 290 ? -4.270 -3.488 23.256 1.00 96.62 290 HIS A C 1
ATOM 2310 O O . HIS A 1 290 ? -4.265 -4.448 22.481 1.00 96.62 290 HIS A O 1
ATOM 2316 N N . ALA A 1 291 ? -4.325 -3.622 24.582 1.00 97.75 291 ALA A N 1
ATOM 2317 C CA . ALA A 1 291 ? -4.392 -4.911 25.245 1.00 97.75 291 ALA A CA 1
ATOM 2318 C C . ALA A 1 291 ? -5.663 -5.669 24.845 1.00 97.75 291 ALA A C 1
ATOM 2320 O O . ALA A 1 291 ? -5.590 -6.859 24.554 1.00 97.75 291 ALA A O 1
ATOM 2321 N N . ALA A 1 292 ? -6.808 -4.981 24.766 1.00 98.06 292 ALA A N 1
ATOM 2322 C CA . ALA A 1 292 ? -8.064 -5.602 24.360 1.00 98.06 292 ALA A CA 1
ATOM 2323 C C . ALA A 1 292 ? -8.030 -6.093 22.906 1.00 98.06 292 ALA A C 1
ATOM 2325 O O . ALA A 1 292 ? -8.350 -7.251 22.655 1.00 98.06 292 ALA A O 1
ATOM 2326 N N . VAL A 1 293 ? -7.594 -5.261 21.955 1.00 98.12 293 VAL A N 1
ATOM 2327 C CA . VAL A 1 293 ? -7.486 -5.673 20.544 1.00 98.12 293 VAL A CA 1
ATOM 2328 C C . VAL A 1 293 ? -6.489 -6.827 20.384 1.00 98.12 293 VAL A C 1
ATOM 2330 O O . VAL A 1 293 ? -6.788 -7.807 19.706 1.00 98.12 293 VAL A O 1
ATOM 2333 N N . SER A 1 294 ? -5.332 -6.761 21.048 1.00 98.00 294 SER A N 1
ATOM 2334 C CA . SER A 1 294 ? -4.297 -7.805 20.976 1.00 98.00 294 SER A CA 1
ATOM 2335 C C . SER A 1 294 ? -4.747 -9.141 21.574 1.00 98.00 294 SER A C 1
ATOM 2337 O O . SER A 1 294 ? -4.411 -10.205 21.043 1.00 98.00 294 SER A O 1
ATOM 2339 N N . GLU A 1 295 ? -5.531 -9.098 22.653 1.00 97.94 295 GLU A N 1
ATOM 2340 C CA . GLU A 1 295 ? -6.153 -10.284 23.242 1.00 97.94 295 GLU A CA 1
ATOM 2341 C C . GLU A 1 295 ? -7.157 -10.916 22.270 1.00 97.94 295 GLU A C 1
ATOM 2343 O O . GLU A 1 295 ? -7.105 -12.121 22.031 1.00 97.94 295 GLU A O 1
ATOM 2348 N N . GLU A 1 296 ? -8.025 -10.119 21.637 1.00 98.00 296 GLU A N 1
ATOM 2349 C CA . GLU A 1 296 ? -8.972 -10.646 20.646 1.00 98.00 296 GLU A CA 1
ATOM 2350 C C . GLU A 1 296 ? -8.262 -11.241 19.425 1.00 98.00 296 GLU A C 1
ATOM 2352 O O . GLU A 1 296 ? -8.666 -12.303 18.948 1.00 98.00 296 GLU A O 1
ATOM 2357 N N . ILE A 1 297 ? -7.175 -10.621 18.949 1.00 97.38 297 ILE A N 1
ATOM 2358 C CA . ILE A 1 297 ? -6.348 -11.179 17.865 1.00 97.38 297 ILE A CA 1
ATOM 2359 C C . ILE A 1 297 ? -5.833 -12.565 18.265 1.00 97.38 297 ILE A C 1
ATOM 2361 O O . ILE A 1 297 ? -6.014 -13.530 17.522 1.00 97.38 297 ILE A O 1
ATOM 2365 N N . SER A 1 298 ? -5.252 -12.680 19.460 1.00 96.69 298 SER A N 1
ATOM 2366 C CA . SER A 1 298 ? -4.626 -13.918 19.941 1.00 96.69 298 SER A CA 1
ATOM 2367 C C . SER A 1 298 ? -5.641 -15.034 20.211 1.00 96.69 298 SER A C 1
ATOM 2369 O O . SER A 1 298 ? -5.360 -16.208 19.956 1.00 96.69 298 SER A O 1
ATOM 2371 N N . SER A 1 299 ? -6.834 -14.678 20.691 1.00 96.19 299 SER A N 1
ATOM 2372 C CA . SER A 1 299 ? -7.830 -15.633 21.188 1.00 96.19 299 SER A CA 1
ATOM 2373 C C . SER A 1 299 ? -8.944 -15.964 20.184 1.00 96.19 299 SER A C 1
ATOM 2375 O O . SER A 1 299 ? -9.593 -17.007 20.311 1.00 96.19 299 SER A O 1
ATOM 2377 N N . SER A 1 300 ? -9.148 -15.144 19.143 1.00 94.88 300 SER A N 1
ATOM 2378 C CA . SER A 1 300 ? -10.217 -15.324 18.139 1.00 94.88 300 SER A CA 1
ATOM 2379 C C . SER A 1 300 ? -10.225 -16.710 17.487 1.00 94.88 300 SER A C 1
ATOM 2381 O O . SER A 1 300 ? -11.280 -17.342 17.384 1.00 94.88 300 SER A O 1
ATOM 2383 N N . SER A 1 301 ? -9.052 -17.221 17.106 1.00 94.25 301 SER A N 1
ATOM 2384 C CA . SER A 1 301 ? -8.910 -18.540 16.478 1.00 94.25 301 SER A CA 1
ATOM 2385 C C . SER A 1 301 ? -9.327 -19.691 17.401 1.00 94.25 301 SER A C 1
ATOM 2387 O O . SER A 1 301 ? -9.883 -20.686 16.935 1.00 94.25 301 SER A O 1
ATOM 2389 N N . GLU A 1 302 ? -9.114 -19.558 18.713 1.00 95.94 302 GLU A N 1
ATOM 2390 C CA . GLU A 1 302 ? -9.541 -20.555 19.696 1.00 95.94 302 GLU A CA 1
ATOM 2391 C C . GLU A 1 302 ? -11.055 -20.497 19.912 1.00 95.94 302 GLU A C 1
ATOM 2393 O O . GLU A 1 302 ? -11.707 -21.541 19.952 1.00 95.94 302 GLU A O 1
ATOM 2398 N N . TYR A 1 303 ? -11.651 -19.300 19.968 1.00 96.50 303 TYR A N 1
ATOM 2399 C CA . TYR A 1 303 ? -13.109 -19.153 20.066 1.00 96.50 303 TYR A CA 1
ATOM 2400 C C . TYR A 1 303 ? -13.828 -19.850 18.908 1.00 96.50 303 TYR A C 1
ATOM 2402 O O . TYR A 1 303 ? -14.822 -20.551 19.121 1.00 96.50 303 TYR A O 1
ATOM 2410 N N . LEU A 1 304 ? -13.294 -19.707 17.694 1.00 96.06 304 LEU A N 1
ATOM 2411 C CA . LEU A 1 304 ? -13.863 -20.269 16.469 1.00 96.06 304 LEU A CA 1
ATOM 2412 C C . LEU A 1 304 ? -13.832 -21.803 16.412 1.00 96.06 304 LEU A C 1
ATOM 2414 O O . LEU A 1 304 ? -14.595 -22.390 15.647 1.00 96.06 304 LEU A O 1
ATOM 2418 N N . LYS A 1 305 ? -13.030 -22.475 17.250 1.00 95.44 305 LYS A N 1
ATOM 2419 C CA . LYS A 1 305 ? -13.053 -23.947 17.362 1.00 95.44 305 LYS A CA 1
ATOM 2420 C C . LYS A 1 305 ? -14.313 -24.467 18.050 1.00 95.44 305 LYS A C 1
ATOM 2422 O O . LYS A 1 305 ? -14.722 -25.597 17.795 1.00 95.44 305 LYS A O 1
ATOM 2427 N N . HIS A 1 306 ? -14.921 -23.658 18.920 1.00 95.94 306 HIS A N 1
ATOM 2428 C CA . HIS A 1 306 ? -16.000 -24.099 19.815 1.00 95.94 306 HIS A CA 1
ATOM 2429 C C . HIS A 1 306 ? -17.306 -23.317 19.632 1.00 95.94 306 HIS A C 1
ATOM 2431 O O . HIS A 1 306 ? -18.347 -23.731 20.145 1.00 95.94 306 HIS A O 1
ATOM 2437 N N . ILE A 1 307 ? -17.273 -22.179 18.932 1.00 96.62 307 ILE A N 1
ATOM 2438 C CA . ILE A 1 307 ? -18.394 -21.240 18.818 1.00 96.62 307 ILE A CA 1
ATOM 2439 C C . ILE A 1 307 ? -18.614 -20.872 17.339 1.00 96.62 307 ILE A C 1
ATOM 2441 O O . ILE A 1 307 ? -17.648 -20.572 16.641 1.00 96.62 307 ILE A O 1
ATOM 2445 N N . PRO A 1 308 ? -19.872 -20.825 16.847 1.00 96.06 308 PRO A N 1
ATOM 2446 C CA . PRO A 1 308 ? -20.165 -20.371 15.487 1.00 96.06 308 PRO A CA 1
ATOM 2447 C C . PRO A 1 308 ? -19.625 -18.963 15.201 1.00 96.06 308 PRO A C 1
ATOM 2449 O O . PRO A 1 308 ? -19.808 -18.059 16.020 1.00 96.06 308 PRO A O 1
ATOM 2452 N N . GLY A 1 309 ? -19.044 -18.758 14.016 1.00 95.25 309 GLY A N 1
ATOM 2453 C CA . GLY A 1 309 ? -18.323 -17.529 13.660 1.00 95.25 309 GLY A CA 1
ATOM 2454 C C . GLY A 1 309 ? -19.115 -16.237 13.851 1.00 95.25 309 GLY A C 1
ATOM 2455 O O . GLY A 1 309 ? -18.654 -15.336 14.548 1.00 95.25 309 GLY A O 1
ATOM 2456 N N . LYS A 1 310 ? -20.370 -16.190 13.391 1.00 96.81 310 LYS A N 1
ATOM 2457 C CA . LYS A 1 310 ? -21.273 -15.049 13.627 1.00 96.81 310 LYS A CA 1
ATOM 2458 C C . LYS A 1 310 ? -21.428 -14.694 15.108 1.00 96.81 310 LYS A C 1
ATOM 2460 O O . LYS A 1 310 ? -21.488 -13.521 15.474 1.00 96.81 310 LYS A O 1
ATOM 2465 N N . ARG A 1 311 ? -21.498 -15.703 15.983 1.00 97.62 311 ARG A N 1
ATOM 2466 C CA . ARG A 1 311 ? -21.606 -15.494 17.433 1.00 97.62 311 ARG A CA 1
ATOM 2467 C C . ARG A 1 311 ? -20.285 -15.000 18.020 1.00 97.62 311 ARG A C 1
ATOM 2469 O O . ARG A 1 311 ? -20.334 -14.128 18.883 1.00 97.62 311 ARG A O 1
ATOM 2476 N N . VAL A 1 312 ? -19.148 -15.519 17.550 1.00 97.94 312 VAL A N 1
ATOM 2477 C CA . VAL A 1 312 ? -17.818 -15.013 17.927 1.00 97.94 312 VAL A CA 1
ATOM 2478 C C . VAL A 1 312 ? -17.691 -13.539 17.552 1.00 97.94 312 VAL A C 1
ATOM 2480 O O . VAL A 1 312 ? -17.403 -12.732 18.429 1.00 97.94 312 VAL A O 1
ATOM 2483 N N . LEU A 1 313 ? -18.016 -13.167 16.309 1.00 98.12 313 LEU A N 1
ATOM 2484 C CA . LEU A 1 313 ? -17.979 -11.778 15.842 1.00 98.12 313 LEU A CA 1
ATOM 2485 C C . LEU A 1 313 ? -18.799 -10.845 16.745 1.00 98.12 313 LEU A C 1
ATOM 2487 O O . LEU A 1 313 ? -18.280 -9.845 17.230 1.00 98.12 313 LEU A O 1
ATOM 2491 N N . ILE A 1 314 ? -20.064 -11.183 17.023 1.00 98.31 314 ILE A N 1
ATOM 2492 C CA . ILE A 1 314 ? -20.928 -10.364 17.893 1.00 98.31 314 ILE A CA 1
ATOM 2493 C C . ILE A 1 314 ? -20.306 -10.186 19.285 1.00 98.31 314 ILE A C 1
ATOM 2495 O O . ILE A 1 314 ? -20.363 -9.098 19.857 1.00 98.31 314 ILE A O 1
ATOM 2499 N N . GLN A 1 315 ? -19.733 -11.253 19.847 1.00 98.19 315 GLN A N 1
ATOM 2500 C CA . GLN A 1 315 ? -19.115 -11.210 21.169 1.00 98.19 315 GLN A CA 1
ATOM 2501 C C . GLN A 1 315 ? -17.847 -10.348 21.189 1.00 98.19 315 GLN A C 1
ATOM 2503 O O . GLN A 1 315 ? -17.686 -9.571 22.127 1.00 98.19 315 GLN A O 1
ATOM 2508 N N . ILE A 1 316 ? -16.999 -10.452 20.161 1.00 98.31 316 ILE A N 1
ATOM 2509 C CA . ILE A 1 316 ? -15.804 -9.615 19.982 1.00 98.31 316 ILE A CA 1
ATOM 2510 C C . ILE A 1 316 ? -16.206 -8.142 19.883 1.00 98.31 316 ILE A C 1
ATOM 2512 O O . ILE A 1 316 ? -15.730 -7.324 20.664 1.00 98.31 316 ILE A O 1
ATOM 2516 N N . LEU A 1 317 ? -17.142 -7.810 18.987 1.00 98.44 317 LEU A N 1
ATOM 2517 C CA . LEU A 1 317 ? -17.582 -6.429 18.781 1.00 98.44 317 LEU A CA 1
ATOM 2518 C C . LEU A 1 317 ? -18.170 -5.817 20.055 1.00 98.44 317 LEU A C 1
ATOM 2520 O O . LEU A 1 317 ? -17.864 -4.675 20.368 1.00 98.44 317 LEU A O 1
ATOM 2524 N N . ASN A 1 318 ? -1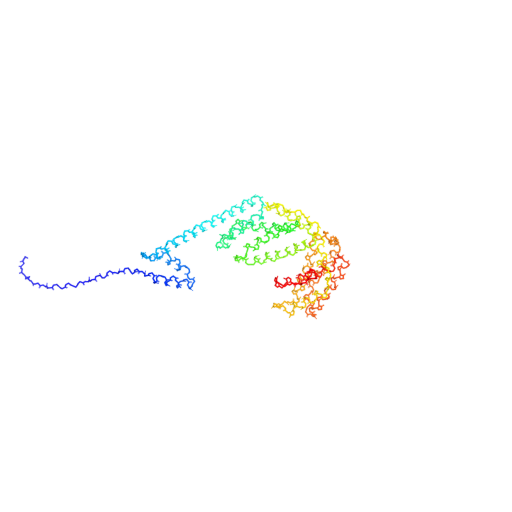8.973 -6.563 20.822 1.00 98.25 318 ASN A N 1
ATOM 2525 C CA . ASN A 1 318 ? -19.494 -6.063 22.099 1.00 98.25 318 ASN A CA 1
ATOM 2526 C C . ASN A 1 318 ? -18.366 -5.731 23.083 1.00 98.25 318 ASN A C 1
ATOM 2528 O O . ASN A 1 318 ? -18.352 -4.637 23.634 1.00 98.25 318 ASN A O 1
ATOM 2532 N N . ARG A 1 319 ? -17.405 -6.647 23.270 1.00 98.12 319 ARG A N 1
ATOM 2533 C CA . ARG A 1 319 ? -16.283 -6.423 24.194 1.00 98.12 319 ARG A CA 1
ATOM 2534 C C . ARG A 1 319 ? -15.432 -5.234 23.769 1.00 98.12 319 ARG A C 1
ATOM 2536 O O . ARG A 1 319 ? -15.073 -4.423 24.615 1.00 98.12 319 ARG A O 1
ATOM 2543 N N . LEU A 1 320 ? -15.142 -5.107 22.475 1.00 98.31 320 LEU A N 1
ATOM 2544 C CA . LEU A 1 320 ? -14.384 -3.973 21.958 1.00 98.31 320 LEU A CA 1
ATOM 2545 C C . LEU A 1 320 ? -15.147 -2.657 22.140 1.00 98.31 320 LEU A C 1
ATOM 2547 O O . LEU A 1 320 ? -14.580 -1.709 22.666 1.00 98.31 320 LEU A O 1
ATOM 2551 N N . LEU A 1 321 ? -16.433 -2.582 21.798 1.00 98.19 321 LEU A N 1
ATOM 2552 C CA . LEU A 1 321 ? -17.215 -1.354 21.992 1.00 98.19 321 LEU A CA 1
ATOM 2553 C C . LEU A 1 321 ? -17.295 -0.943 23.475 1.00 98.19 321 LEU A C 1
ATOM 2555 O O . LEU A 1 321 ? -17.110 0.235 23.789 1.00 98.19 321 LEU A O 1
ATOM 2559 N N . ASP A 1 322 ? -17.467 -1.909 24.384 1.00 98.25 322 ASP A N 1
ATOM 2560 C CA . ASP A 1 322 ? -17.463 -1.665 25.832 1.00 98.25 322 ASP A CA 1
ATOM 2561 C C . ASP A 1 322 ? -16.097 -1.132 26.310 1.00 98.25 322 ASP A C 1
ATOM 2563 O O . ASP A 1 322 ? -16.027 -0.143 27.047 1.00 98.25 322 ASP A O 1
ATOM 2567 N N . VAL A 1 323 ? -14.991 -1.748 25.866 1.00 98.12 323 VAL A N 1
ATOM 2568 C CA . VAL A 1 323 ? -13.633 -1.288 26.203 1.00 98.12 323 VAL A CA 1
ATOM 2569 C C . VAL A 1 323 ? -13.369 0.100 25.630 1.00 98.12 323 VAL A C 1
ATOM 2571 O O . VAL A 1 323 ? -12.844 0.949 26.346 1.00 98.12 323 VAL A O 1
ATOM 2574 N N . ASN A 1 324 ? -13.753 0.358 24.379 1.00 97.62 324 ASN A N 1
ATOM 2575 C CA . ASN A 1 324 ? -13.607 1.662 23.738 1.00 97.62 324 ASN A CA 1
ATOM 2576 C C . ASN A 1 324 ? -14.287 2.770 24.551 1.00 97.62 324 ASN A C 1
ATOM 2578 O O . ASN A 1 324 ? -13.679 3.809 24.807 1.00 97.62 324 ASN A O 1
ATOM 2582 N N . GLN A 1 325 ? -15.525 2.541 25.002 1.00 96.75 325 GLN A N 1
ATOM 2583 C CA . GLN A 1 325 ? -16.266 3.515 25.806 1.00 96.75 325 GLN A CA 1
ATOM 2584 C C . GLN A 1 325 ? -15.547 3.845 27.127 1.00 96.75 325 GLN A C 1
ATOM 2586 O O . GLN A 1 325 ? -15.610 4.981 27.612 1.00 96.75 325 GLN A O 1
ATOM 2591 N N . ALA A 1 326 ? -14.837 2.866 27.692 1.00 96.25 326 ALA A N 1
ATOM 2592 C CA . ALA A 1 326 ? -14.043 3.016 28.905 1.00 96.25 326 ALA A CA 1
ATOM 2593 C C . ALA A 1 326 ? -12.618 3.560 28.668 1.00 96.25 326 ALA A C 1
ATOM 2595 O O . ALA A 1 326 ? -11.980 3.971 29.637 1.00 96.25 326 ALA A O 1
ATOM 2596 N N . SER A 1 327 ? -12.120 3.588 27.425 1.00 95.75 327 SER A N 1
ATOM 2597 C CA . SER A 1 327 ? -10.727 3.921 27.095 1.00 95.75 327 SER A CA 1
ATOM 2598 C C . SER A 1 327 ? -10.605 5.070 26.082 1.00 95.75 327 SER A C 1
ATOM 2600 O O . SER A 1 327 ? -10.732 6.233 26.473 1.00 95.75 327 SER A O 1
ATOM 2602 N N . VAL A 1 328 ? -10.329 4.771 24.806 1.00 95.62 328 VAL A N 1
ATOM 2603 C CA . VAL A 1 328 ? -10.007 5.727 23.732 1.00 95.62 328 VAL A CA 1
ATOM 2604 C C . VAL A 1 328 ? -11.224 6.503 23.225 1.00 95.62 328 VAL A C 1
ATOM 2606 O O . VAL A 1 328 ? -11.049 7.600 22.701 1.00 95.62 328 VAL A O 1
ATOM 2609 N N . LYS A 1 329 ? -12.450 6.034 23.490 1.00 96.69 329 LYS A N 1
ATOM 2610 C CA . LYS A 1 329 ? -13.719 6.738 23.216 1.00 96.69 329 LYS A CA 1
ATOM 2611 C C . LYS A 1 329 ? -13.864 7.206 21.766 1.00 96.69 329 LYS A C 1
ATOM 2613 O O . LYS A 1 329 ? -14.372 8.297 21.508 1.00 96.69 329 LYS A O 1
ATOM 2618 N N . LEU A 1 330 ? -13.427 6.376 20.825 1.00 96.50 330 LEU A N 1
ATOM 2619 C CA . LEU A 1 330 ? -13.679 6.586 19.405 1.00 96.50 330 LEU A CA 1
ATOM 2620 C C . LEU A 1 330 ? -15.187 6.485 19.123 1.00 96.50 330 LEU A C 1
ATOM 2622 O O . LEU A 1 330 ? -15.879 5.707 19.793 1.00 96.50 330 LEU A O 1
ATOM 2626 N N . PRO A 1 331 ? -15.716 7.230 18.138 1.00 96.81 331 PRO A N 1
ATOM 2627 C CA . PRO A 1 331 ? -17.083 7.031 17.670 1.00 96.81 331 PRO A CA 1
ATOM 2628 C C . PRO A 1 331 ? -17.306 5.575 17.244 1.00 96.81 331 PRO A C 1
ATOM 2630 O O . PRO A 1 331 ? -16.467 4.995 16.557 1.00 96.81 331 PRO A O 1
ATOM 2633 N N . GLU A 1 332 ? -18.437 4.974 17.623 1.00 96.88 332 GLU A N 1
ATOM 2634 C CA . GLU A 1 332 ? -18.700 3.561 17.307 1.00 96.88 332 GLU A CA 1
ATOM 2635 C C . GLU A 1 332 ? -18.663 3.291 15.797 1.00 96.88 332 GLU A C 1
ATOM 2637 O O . GLU A 1 332 ? -18.098 2.286 15.373 1.00 96.88 332 GLU A O 1
ATOM 2642 N N . GLY A 1 333 ? -19.187 4.218 14.986 1.00 97.19 333 GLY A N 1
ATOM 2643 C CA . GLY A 1 333 ? -19.162 4.120 13.525 1.00 97.19 333 GLY A CA 1
ATOM 2644 C C . GLY A 1 333 ? -17.748 4.007 12.947 1.00 97.19 333 GLY A C 1
ATOM 2645 O O . GLY A 1 333 ? -17.550 3.244 12.009 1.00 97.19 333 GLY A O 1
ATOM 2646 N N . VAL A 1 334 ? -16.750 4.665 13.554 1.00 97.38 334 VAL A N 1
ATOM 2647 C CA . VAL A 1 334 ? -15.332 4.536 13.164 1.00 97.38 334 VAL A CA 1
ATOM 2648 C C . VAL A 1 334 ? -14.857 3.106 13.401 1.00 97.38 334 VAL A C 1
ATOM 2650 O O . VAL A 1 334 ? -14.349 2.463 12.493 1.00 97.38 334 VAL A O 1
ATOM 2653 N N . ILE A 1 335 ? -15.082 2.562 14.600 1.00 97.94 335 ILE A N 1
ATOM 2654 C CA . ILE A 1 335 ? -14.661 1.191 14.938 1.00 97.94 335 ILE A CA 1
ATOM 2655 C C . ILE A 1 335 ? -15.319 0.176 14.004 1.00 97.94 335 ILE A C 1
ATOM 2657 O O . ILE A 1 335 ? -14.667 -0.745 13.521 1.00 97.94 335 ILE A O 1
ATOM 2661 N N . LEU A 1 336 ? -16.618 0.332 13.756 1.00 98.38 336 LEU A N 1
ATOM 2662 C CA . LEU A 1 336 ? -17.376 -0.590 12.919 1.00 98.38 336 LEU A CA 1
ATOM 2663 C C . LEU A 1 336 ? -16.959 -0.510 11.447 1.00 98.38 336 LEU A C 1
ATOM 2665 O O . LEU A 1 336 ? -16.843 -1.559 10.812 1.00 98.38 336 LEU A O 1
ATOM 2669 N N . ARG A 1 337 ? -16.708 0.699 10.926 1.00 97.25 337 ARG A N 1
ATOM 2670 C CA . ARG A 1 337 ? -16.229 0.905 9.556 1.00 97.25 337 ARG A CA 1
ATOM 2671 C C . ARG A 1 337 ? -14.846 0.304 9.362 1.00 97.25 337 ARG A C 1
ATOM 2673 O O . ARG A 1 337 ? -14.692 -0.567 8.516 1.00 97.25 337 ARG A O 1
ATOM 2680 N N . GLU A 1 338 ? -13.881 0.677 10.202 1.00 97.31 338 GLU A N 1
ATOM 2681 C CA . GLU A 1 338 ? -12.502 0.190 10.073 1.00 97.31 338 GLU A CA 1
ATOM 2682 C C . GLU A 1 338 ? -12.404 -1.328 10.266 1.00 97.31 338 GLU A C 1
ATOM 2684 O O . GLU A 1 338 ? -11.679 -2.004 9.537 1.00 97.31 338 GLU A O 1
ATOM 2689 N N . PHE A 1 339 ? -13.180 -1.900 11.195 1.00 98.25 339 PHE A N 1
ATOM 2690 C CA . PHE A 1 339 ? -13.264 -3.354 11.326 1.00 98.25 339 PHE A CA 1
ATOM 2691 C C . PHE A 1 339 ? -13.847 -3.995 10.060 1.00 98.25 339 PHE A C 1
ATOM 2693 O O . PHE A 1 339 ? -13.355 -5.025 9.604 1.00 98.25 339 PHE A O 1
ATOM 2700 N N . GLY A 1 340 ? -14.920 -3.425 9.510 1.00 96.88 340 GLY A N 1
ATOM 2701 C CA . GLY A 1 340 ? -15.582 -3.944 8.316 1.00 96.88 340 GLY A CA 1
ATOM 2702 C C . GLY A 1 340 ? -14.702 -3.892 7.075 1.00 96.88 340 GLY A C 1
ATOM 2703 O O . GLY A 1 340 ? -14.543 -4.911 6.408 1.00 96.88 340 GLY A O 1
ATOM 2704 N N . ASP A 1 341 ? -14.083 -2.744 6.813 1.00 95.19 341 ASP A N 1
ATOM 2705 C CA . ASP A 1 341 ? -13.183 -2.540 5.677 1.00 95.19 341 ASP A CA 1
ATOM 2706 C C . ASP A 1 341 ? -11.938 -3.439 5.812 1.00 95.19 341 ASP A C 1
ATOM 2708 O O . ASP A 1 341 ? -11.545 -4.119 4.861 1.00 95.19 341 ASP A O 1
ATOM 2712 N N . GLY A 1 342 ? -11.388 -3.560 7.027 1.00 95.19 342 GLY A N 1
ATOM 2713 C CA . GLY A 1 342 ? -10.327 -4.516 7.351 1.00 95.19 342 GLY A CA 1
ATOM 2714 C C . GLY A 1 342 ? -10.716 -5.975 7.119 1.00 95.19 342 GLY A C 1
ATOM 2715 O O . GLY A 1 342 ? -9.930 -6.740 6.560 1.00 95.19 342 GLY A O 1
ATOM 2716 N N . ALA A 1 343 ? -11.930 -6.377 7.500 1.00 95.69 343 ALA A N 1
ATOM 2717 C CA . ALA A 1 343 ? -12.432 -7.723 7.238 1.00 95.69 343 ALA A CA 1
ATOM 2718 C C . ALA A 1 343 ? -12.566 -7.988 5.729 1.00 95.69 343 ALA A C 1
ATOM 2720 O O . ALA A 1 343 ? -12.081 -9.011 5.246 1.00 95.69 343 ALA A O 1
ATOM 2721 N N . MET A 1 344 ? -13.165 -7.059 4.976 1.00 94.31 344 MET A N 1
ATOM 2722 C CA . MET A 1 344 ? -13.358 -7.213 3.529 1.00 94.31 344 MET A CA 1
ATOM 2723 C C . MET A 1 344 ? -12.050 -7.169 2.737 1.00 94.31 344 MET A C 1
ATOM 2725 O O . MET A 1 344 ? -11.977 -7.790 1.685 1.00 94.31 344 MET A O 1
ATOM 2729 N N . SER A 1 345 ? -10.987 -6.548 3.259 1.00 91.38 345 SER A N 1
ATOM 2730 C CA . SER A 1 345 ? -9.652 -6.585 2.635 1.00 91.38 345 SER A CA 1
ATOM 2731 C C . SER A 1 345 ? -9.075 -7.996 2.448 1.00 91.38 345 SER A C 1
ATOM 2733 O O . SER A 1 345 ? -8.170 -8.182 1.643 1.00 91.38 345 SER A O 1
ATOM 2735 N N . LYS A 1 346 ? -9.593 -8.998 3.177 1.00 91.69 346 LYS A N 1
ATOM 2736 C CA . LYS A 1 346 ? -9.189 -10.408 3.031 1.00 91.69 346 LYS A CA 1
ATOM 2737 C C . LYS A 1 346 ? -9.909 -11.122 1.883 1.00 91.69 346 LYS A C 1
ATOM 2739 O O . LYS A 1 346 ? -9.624 -12.285 1.608 1.00 91.69 346 LYS A O 1
ATOM 2744 N N . LEU A 1 347 ? -10.863 -10.449 1.248 1.00 90.50 347 LEU A N 1
ATOM 2745 C CA . LEU A 1 347 ? -11.524 -10.900 0.032 1.00 90.50 347 LEU A CA 1
ATOM 2746 C C . LEU A 1 347 ? -10.762 -10.405 -1.201 1.00 90.50 347 LEU A C 1
ATOM 2748 O O . LEU A 1 347 ? -9.625 -9.943 -1.125 1.00 90.50 347 LEU A O 1
ATOM 2752 N N . ASP A 1 348 ? -11.378 -10.530 -2.372 1.00 85.25 348 ASP A N 1
ATOM 2753 C CA . ASP A 1 348 ? -10.837 -9.925 -3.576 1.00 85.25 348 ASP A CA 1
ATOM 2754 C C . ASP A 1 348 ? -10.998 -8.391 -3.565 1.00 85.25 348 ASP A C 1
ATOM 2756 O O . ASP A 1 348 ? -11.838 -7.826 -2.867 1.00 85.25 348 ASP A O 1
ATOM 2760 N N . ARG A 1 349 ? -10.222 -7.709 -4.414 1.00 79.81 349 ARG A N 1
ATOM 2761 C CA . ARG A 1 349 ? -10.178 -6.238 -4.500 1.00 79.81 349 ARG A CA 1
ATOM 2762 C C . ARG A 1 349 ? -11.498 -5.551 -4.881 1.00 79.81 349 ARG A C 1
ATOM 2764 O O . ARG A 1 349 ? -11.551 -4.324 -4.859 1.00 79.81 349 ARG A O 1
ATOM 2771 N N . TYR A 1 350 ? -12.513 -6.296 -5.319 1.00 83.19 350 TYR A N 1
ATOM 2772 C CA . TYR A 1 350 ? -13.824 -5.762 -5.692 1.00 83.19 350 TYR A CA 1
ATOM 2773 C C . TYR A 1 350 ? -14.893 -6.000 -4.620 1.00 83.19 350 TYR A C 1
ATOM 2775 O O . TYR A 1 350 ? -16.027 -5.550 -4.792 1.00 83.19 350 TYR A O 1
ATOM 2783 N N . SER A 1 351 ? -14.543 -6.674 -3.525 1.00 88.50 351 SER A N 1
ATOM 2784 C CA . SER A 1 351 ? -15.437 -6.934 -2.405 1.00 88.50 351 SER A CA 1
ATOM 2785 C C . SER A 1 351 ? -15.307 -5.852 -1.332 1.00 88.50 351 SER A C 1
ATOM 2787 O O . SER A 1 351 ? -14.212 -5.494 -0.906 1.00 88.50 351 SER A O 1
ATOM 2789 N N . GLY A 1 352 ? -16.443 -5.327 -0.877 1.00 90.56 352 GLY A N 1
ATOM 2790 C CA . GLY A 1 352 ? -16.501 -4.265 0.123 1.00 90.56 352 GLY A CA 1
ATOM 2791 C C . GLY A 1 352 ? -17.894 -4.123 0.724 1.00 90.56 352 GLY A C 1
ATOM 2792 O O . GLY A 1 352 ? -18.875 -4.657 0.198 1.00 90.56 352 GLY A O 1
ATOM 2793 N N . ILE A 1 353 ? -17.981 -3.408 1.844 1.00 92.38 353 ILE A N 1
ATOM 2794 C CA . ILE A 1 353 ? -19.263 -3.029 2.439 1.00 92.38 353 ILE A CA 1
ATOM 2795 C C . ILE A 1 353 ? -19.684 -1.704 1.814 1.00 92.38 353 ILE A C 1
ATOM 2797 O O . ILE A 1 353 ? -18.929 -0.743 1.868 1.00 92.38 353 ILE A O 1
ATOM 2801 N N . ILE A 1 354 ? -20.893 -1.651 1.256 1.00 91.38 354 ILE A N 1
ATOM 2802 C CA . ILE A 1 354 ? -21.499 -0.381 0.845 1.00 91.38 354 ILE A CA 1
ATOM 2803 C C . ILE A 1 354 ? -22.072 0.280 2.101 1.00 91.38 354 ILE A C 1
ATOM 2805 O O . ILE A 1 354 ? -23.070 -0.197 2.664 1.00 91.38 354 ILE A O 1
ATOM 2809 N N . TRP A 1 355 ? -21.407 1.335 2.562 1.00 94.12 355 TRP A N 1
ATOM 2810 C CA . TRP A 1 355 ? -21.765 2.080 3.772 1.00 94.12 355 TRP A CA 1
ATOM 2811 C C . TRP A 1 355 ? -22.877 3.116 3.511 1.00 94.12 355 TRP A C 1
ATOM 2813 O O . TRP A 1 355 ? -23.161 3.423 2.356 1.00 94.12 355 TRP A O 1
ATOM 2823 N N . PRO A 1 356 ? -23.564 3.641 4.552 1.00 92.12 356 PRO A N 1
ATOM 2824 C CA . PRO A 1 356 ? -24.680 4.581 4.391 1.00 92.12 356 PRO A CA 1
ATOM 2825 C C . PRO A 1 356 ? -24.378 5.828 3.551 1.00 92.12 356 PRO A C 1
ATOM 2827 O O . PRO A 1 356 ? -25.261 6.290 2.838 1.00 92.12 356 PRO A O 1
ATOM 2830 N N . ASP A 1 357 ? -23.154 6.350 3.624 1.00 89.94 357 ASP A N 1
ATOM 2831 C CA . ASP A 1 357 ? -22.685 7.518 2.868 1.00 89.94 357 ASP A CA 1
ATOM 2832 C C . ASP A 1 357 ? -22.511 7.252 1.365 1.00 89.94 357 ASP A C 1
ATOM 2834 O O . ASP A 1 357 ? -22.401 8.183 0.573 1.00 89.94 357 ASP A O 1
ATOM 2838 N N . GLU A 1 358 ? -22.484 5.982 0.964 1.00 85.56 358 GLU A N 1
ATOM 2839 C CA . GLU A 1 358 ? -22.241 5.550 -0.413 1.00 85.56 358 GLU A CA 1
ATOM 2840 C C . GLU A 1 358 ? -23.549 5.272 -1.188 1.00 85.56 358 GLU A C 1
ATOM 2842 O O . GLU A 1 358 ? -23.497 4.800 -2.328 1.00 85.56 358 GLU A O 1
ATOM 2847 N N . TYR A 1 359 ? -24.713 5.558 -0.580 1.00 69.06 359 TYR A N 1
ATOM 2848 C CA . TYR A 1 359 ? -26.057 5.346 -1.147 1.00 69.06 359 TYR A CA 1
ATOM 2849 C C . TYR A 1 359 ? -26.676 6.558 -1.850 1.00 69.06 359 TYR A C 1
ATOM 2851 O O . TYR A 1 359 ? -26.474 7.709 -1.403 1.00 69.06 359 TYR A O 1
#

Foldseek 3Di:
DDDDDDDDDDDDDDDDDDDPPDPDQQDQVNLVVQLVVCVVVVNVVSNVVSLVVQGDDDPPVSVVVVVVSVVVVVVVVVLLVVLVVQLVVLCVQLVVCVVVVLLLSNLVSLLSSQVSDPALVVSVPDPVSVVSLVVLVVVLVVCVVVLLLVSSLSSLVSQLSSCVRHPPVVSNVVSVVVSVLSVLLLVLCQQQVVVVNLVSQQVVCVSVVHDRDDDDDPVSNCVNVLVLPPDDPVLLLVLLVCCCPPPPDNDDLLLLQLQLLVLQLSNLVRPSSCSHQVQSPVPVLSVQLNVLSVCCNVCVVVCVVPDPSSVSSVVSLVSNVVSCVVGSVDDSSVSSQSSQQSSQVSDDPVGGRCGPSND

pLDDT: mean 89.88, std 15.3, range [30.67, 98.44]